Protein AF-A0A2H9T5T3-F1 (afdb_monomer)

Sequence (178 aa):
MFWWVQVHSALKGISQREEMCMEMPRSLMFAGQRMKGFTLIELMIVVAIIGILAAVAIPQYQNYTREAQANAAISEVKNYQTAIAICAQTNPISACNPGGTGGVPALASGGKVANGTFDANQAQLIVTPGGPFGLTQTLTFTSDSMGGNWRFICSGQPGANNLCDVQAVKNNPLYDGA

Foldseek 3Di:
DVVVVVVVVVPPPDPDDDDDDDDDDDDDDPPDDPPPDDDPVNVVVVVVVVVVCCVPVVLVVQLVQLLVLLVQQVVVVVLQLVLLLVLLVPDFSQQSAAVGPSPRHHDDDVGQFPGWGTDNFKIKTWGQSDDPQVDRKIKIWIDGRSSHQIAIEIDFDDDDRTSCPRPNQVVDPRYPSD

pLDDT: mean 83.02, std 13.7, range [39.0, 96.75]

Secondary structure (DSSP, 8-state):
-THHHHHHHTTTTSS-------PPP-----------PPPHHHHHHHHHHHHHHHHHHHHHHHHHHHHHHHHHHHHHHHHHHHHHHHHTTTS-GGG--TTSTTSPPPPPTT-SEEEEEE-SS-EEEEE---SS-SS--EEEEEE-TTS--EEEEEE--SSTT-GGGSHHHHT-TTB---

Radius of gyration: 28.97 Å; Cα contacts (8 Å, |Δi|>4): 239; chains: 1; bounding box: 54×59×78 Å

Mean predicted aligned error: 12.52 Å

InterPro domains:
  IPR012902 Prokaryotic N-terminal methylation site [PF07963] (34-57)
  IPR012902 Prokaryotic N-terminal methylation site [PS00409] (36-56)
  IPR012902 Prokaryotic N-terminal methylation site [TIGR02532] (36-58)
  IPR045584 Pilin-like [SSF54523] (38-163)

Nearest PDB structures (foldseek):
  1oqw-assembly2_B  TM=7.142E-01  e=2.045E-05  Pseudomonas aeruginosa
  2py0-assembly1_A  TM=6.716E-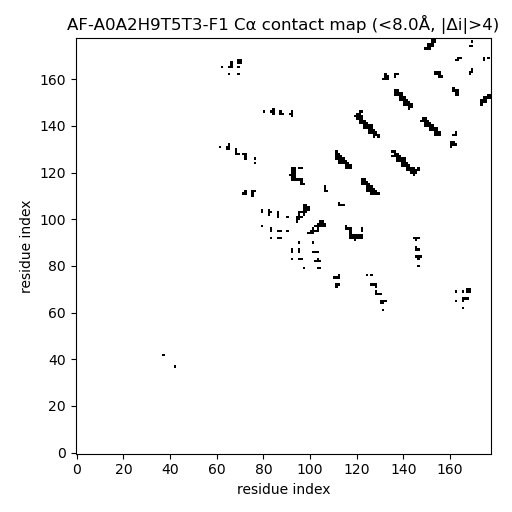01  e=3.636E-02  Pseudomonas aeruginosa
  1x6p-assembly1_A  TM=6.766E-01  e=1.107E-01  Pseudomonas aeruginosa
  3v2u-assembly1_B  TM=4.672E-01  e=3.998E+00  Saccharomyces cerevisiae S288C

Solvent-accessible surface area (backbone atoms only — not comparable to full-atom values): 10389 Å² total; per-residue (Å²): 123,74,76,63,61,62,61,59,64,72,66,76,78,73,88,82,78,81,88,77,90,73,90,74,86,92,82,76,89,74,79,77,71,82,77,84,66,83,51,73,66,59,53,52,54,52,53,54,54,50,53,58,51,47,69,58,48,52,64,52,50,53,50,53,51,46,42,51,25,47,47,52,29,53,54,54,47,51,58,49,47,54,38,30,31,59,23,28,76,81,42,64,30,42,45,29,34,61,57,45,88,36,75,17,68,53,72,54,90,91,44,30,57,72,48,69,52,46,38,79,58,27,38,33,41,37,26,42,44,66,70,89,42,88,56,97,44,40,39,41,38,36,30,37,45,59,37,71,59,62,38,30,40,49,57,50,67,94,57,102,49,28,61,59,73,34,64,66,49,64,73,34,91,43,48,68,83,104

Structure (mmCIF, N/CA/C/O backbone):
data_AF-A0A2H9T5T3-F1
#
_entry.id   AF-A0A2H9T5T3-F1
#
loop_
_atom_site.group_PDB
_atom_site.id
_atom_site.type_symbol
_atom_site.label_atom_id
_atom_site.label_alt_id
_atom_site.label_comp_id
_atom_site.label_asym_id
_atom_site.label_entity_id
_atom_site.label_seq_id
_atom_site.pdbx_PDB_ins_code
_atom_site.Cartn_x
_atom_site.Cartn_y
_atom_site.Cartn_z
_atom_site.occupancy
_atom_site.B_iso_or_equiv
_atom_site.auth_seq_id
_atom_site.auth_comp_id
_atom_site.auth_asym_id
_atom_site.auth_atom_id
_atom_site.pdbx_PDB_model_num
ATOM 1 N N . MET A 1 1 ? -36.740 -9.105 7.564 1.00 54.09 1 MET A N 1
ATOM 2 C CA . MET A 1 1 ? -37.584 -10.301 7.804 1.00 54.09 1 MET A CA 1
ATOM 3 C C . MET A 1 1 ? -36.887 -11.630 7.462 1.00 54.09 1 MET A C 1
ATOM 5 O O . MET A 1 1 ? -37.236 -12.635 8.058 1.00 54.09 1 MET A O 1
ATOM 9 N N . PHE A 1 2 ? -35.851 -11.646 6.607 1.00 51.28 2 PHE A N 1
ATOM 10 C CA . PHE A 1 2 ? -35.052 -12.851 6.293 1.00 51.28 2 PHE A CA 1
ATOM 11 C C . PHE A 1 2 ? -34.061 -13.298 7.390 1.00 51.28 2 PHE A C 1
ATOM 13 O O . PHE A 1 2 ? -33.734 -14.474 7.482 1.00 51.28 2 PHE A O 1
ATOM 20 N N . TRP A 1 3 ? -33.627 -12.392 8.273 1.00 39.00 3 TRP A N 1
ATOM 21 C CA . TRP A 1 3 ? -32.693 -12.704 9.370 1.00 39.00 3 TRP A CA 1
ATOM 22 C C . TRP A 1 3 ? -33.309 -13.511 10.529 1.00 39.00 3 TRP A C 1
ATOM 24 O O . TRP A 1 3 ? -32.587 -14.107 11.320 1.00 39.00 3 TRP A O 1
ATOM 34 N N . TRP A 1 4 ? -34.641 -13.557 10.631 1.00 47.22 4 TRP A N 1
ATOM 35 C CA . TRP A 1 4 ? -35.339 -14.269 11.710 1.00 47.22 4 TRP A CA 1
ATOM 36 C C . TRP A 1 4 ? -35.568 -15.757 11.383 1.00 47.22 4 TRP A C 1
ATOM 38 O O . TRP A 1 4 ? -35.637 -16.592 12.281 1.00 47.22 4 TRP A O 1
ATOM 48 N N . VAL A 1 5 ? -35.611 -16.112 10.092 1.00 63.97 5 VAL A N 1
ATOM 49 C CA . VAL A 1 5 ? -35.821 -17.495 9.625 1.00 63.97 5 VAL A CA 1
ATOM 50 C C . VAL A 1 5 ? -34.554 -18.349 9.798 1.00 63.97 5 VAL A C 1
ATOM 52 O O . VAL A 1 5 ? -34.656 -19.525 10.142 1.00 63.97 5 VAL A O 1
ATOM 55 N N . GLN A 1 6 ? -33.358 -17.759 9.667 1.00 56.72 6 GLN A N 1
ATOM 56 C CA . GLN A 1 6 ? -32.089 -18.487 9.814 1.00 56.72 6 GLN A CA 1
ATOM 57 C C . GLN A 1 6 ? -31.823 -18.912 11.275 1.00 56.72 6 GLN A C 1
ATOM 59 O O . GLN A 1 6 ? -31.390 -2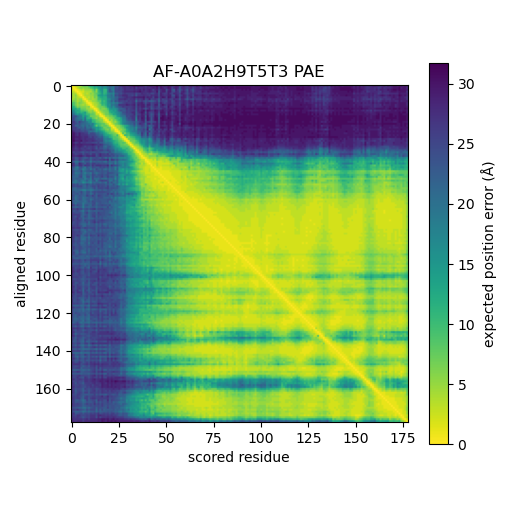0.037 11.520 1.00 56.72 6 GLN A O 1
ATOM 64 N N . VAL A 1 7 ? -32.153 -18.057 12.253 1.00 58.97 7 VAL A N 1
ATOM 65 C CA . VAL A 1 7 ? -31.946 -18.324 13.695 1.00 58.97 7 VAL A CA 1
ATOM 66 C C . VAL A 1 7 ? -32.875 -19.427 14.216 1.00 58.97 7 VAL A C 1
ATOM 68 O O . VAL A 1 7 ? -32.489 -20.213 15.077 1.00 58.97 7 VAL A O 1
ATOM 71 N N . HIS A 1 8 ? -34.076 -19.556 13.650 1.00 60.28 8 HIS A N 1
ATOM 72 C CA . HIS A 1 8 ? -35.049 -20.560 14.088 1.00 60.28 8 HIS A CA 1
ATOM 73 C C . HIS A 1 8 ? -34.662 -21.999 13.698 1.00 60.28 8 HIS A C 1
ATOM 75 O O . HIS A 1 8 ? -35.083 -22.956 14.349 1.00 60.28 8 HIS A O 1
ATOM 81 N N . SER A 1 9 ? -33.851 -22.171 12.648 1.00 58.38 9 SER A N 1
ATOM 82 C CA . SER A 1 9 ? -33.424 -23.495 12.173 1.00 58.38 9 SER A CA 1
ATOM 83 C C . SER A 1 9 ? -32.366 -24.157 13.069 1.00 58.38 9 SER A C 1
ATOM 85 O O . SER A 1 9 ? -32.321 -25.382 13.151 1.00 58.38 9 SER A O 1
ATOM 87 N N . ALA A 1 10 ? -31.579 -23.366 13.809 1.00 54.81 10 ALA A N 1
ATOM 88 C CA . ALA A 1 10 ? -30.493 -23.861 14.658 1.00 54.81 10 ALA A CA 1
ATOM 89 C C . ALA A 1 10 ? -30.965 -24.443 16.007 1.00 54.81 10 ALA A C 1
ATOM 91 O O . ALA A 1 10 ? -30.223 -25.174 16.656 1.00 54.81 10 ALA A O 1
ATOM 92 N N . LEU A 1 11 ? -32.201 -24.157 16.431 1.00 55.34 11 LEU A N 1
ATOM 93 C CA . LEU A 1 11 ? -32.725 -24.575 17.740 1.00 55.34 11 LEU A CA 1
ATOM 94 C C . LEU A 1 11 ? -33.541 -25.877 17.704 1.00 55.34 11 LEU A C 1
ATOM 96 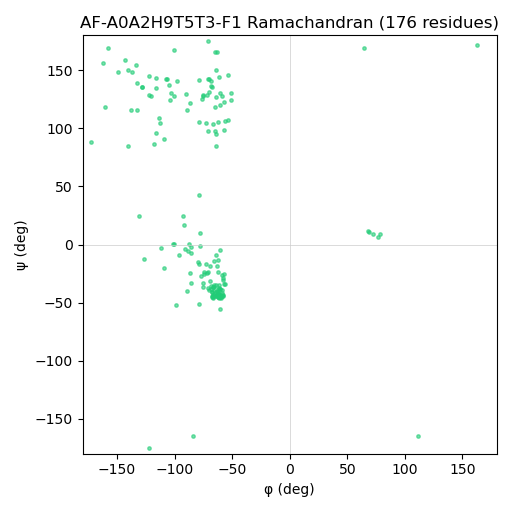O O . LEU A 1 11 ? -33.850 -26.433 18.755 1.00 55.34 11 LEU A O 1
ATOM 100 N N . LYS A 1 12 ? -33.857 -26.417 16.519 1.00 59.66 12 LYS A N 1
ATOM 101 C CA . LYS A 1 12 ? -34.664 -27.647 16.385 1.00 59.66 12 LYS A CA 1
ATOM 102 C C . LYS A 1 12 ? -33.896 -28.954 16.651 1.00 59.66 12 LYS A C 1
ATOM 104 O O . LYS A 1 12 ? -34.500 -30.017 16.591 1.00 59.66 12 LYS A O 1
ATOM 109 N N . GLY A 1 13 ? -32.596 -28.894 16.947 1.00 52.94 13 GLY A N 1
ATOM 110 C CA . GLY A 1 13 ? -31.729 -30.078 17.039 1.00 52.94 13 GLY A CA 1
ATOM 111 C C . GLY A 1 13 ? -31.396 -30.605 18.441 1.00 52.94 13 GLY A C 1
ATOM 112 O O . GLY A 1 13 ? -30.645 -31.567 18.527 1.00 52.94 13 GLY A O 1
ATOM 113 N N . ILE A 1 14 ? -31.883 -30.002 19.535 1.00 61.03 14 ILE A N 1
ATOM 114 C CA . ILE A 1 14 ? -31.361 -30.301 20.893 1.00 61.03 14 ILE A CA 1
ATOM 115 C C . ILE A 1 14 ? -32.379 -31.034 21.797 1.00 61.03 14 ILE A C 1
ATOM 117 O O . ILE A 1 14 ? -32.042 -31.441 22.903 1.00 61.03 14 ILE A O 1
ATOM 121 N N . SER A 1 15 ? -33.618 -31.282 21.359 1.00 60.12 15 SER A N 1
ATOM 122 C CA . SER A 1 15 ? -34.681 -31.721 22.284 1.00 60.12 15 SER A CA 1
ATOM 123 C C . SER A 1 15 ? -34.879 -33.236 22.463 1.00 60.12 15 SER A C 1
ATOM 125 O O . SER A 1 15 ? -35.936 -33.617 22.957 1.00 60.12 15 SER A O 1
ATOM 127 N N . GLN A 1 16 ? -33.939 -34.113 22.088 1.00 59.25 16 GLN A N 1
ATOM 128 C CA . GLN A 1 16 ? -34.071 -35.556 22.369 1.00 59.25 16 GLN A CA 1
ATOM 129 C C . GLN A 1 16 ? -32.750 -36.218 22.785 1.00 59.25 16 GLN A C 1
ATOM 131 O O . GLN A 1 16 ? -32.062 -36.853 21.988 1.00 59.25 16 GLN A O 1
ATOM 136 N N . ARG A 1 17 ? -32.430 -36.134 24.079 1.00 61.69 17 ARG A N 1
ATOM 137 C CA . ARG A 1 17 ? -31.825 -37.265 24.785 1.00 61.69 17 ARG A CA 1
ATOM 138 C C . ARG A 1 17 ? -32.472 -37.383 26.155 1.00 61.69 17 ARG A C 1
ATOM 140 O O . ARG A 1 17 ? -32.417 -36.467 26.966 1.00 61.69 17 ARG A O 1
ATOM 147 N N . GLU A 1 18 ? -33.139 -38.510 26.303 1.00 58.47 18 GLU A N 1
ATOM 148 C CA . GLU A 1 18 ? -33.898 -38.951 27.454 1.00 58.47 18 GLU A CA 1
ATOM 149 C C . GLU A 1 18 ? -33.013 -39.189 28.680 1.00 58.47 18 GLU A C 1
ATOM 151 O O . GLU A 1 18 ? -31.783 -39.270 28.621 1.00 58.47 18 GLU A O 1
ATOM 156 N N . GLU A 1 19 ? -33.714 -39.287 29.795 1.00 60.22 19 GLU A N 1
ATOM 157 C CA . GLU A 1 19 ? -33.246 -39.405 31.158 1.00 60.22 19 GLU A CA 1
ATOM 158 C C . GLU A 1 19 ? -32.465 -40.704 31.392 1.00 60.22 19 GLU A C 1
ATOM 160 O O . GLU A 1 19 ? -32.960 -41.806 31.165 1.00 60.22 19 GLU A O 1
ATOM 165 N N . MET A 1 20 ? -31.250 -40.578 31.925 1.00 51.19 20 MET A N 1
ATOM 166 C CA . MET A 1 20 ? -30.583 -41.667 32.630 1.00 51.19 20 MET A CA 1
ATOM 167 C C . MET A 1 20 ? -30.367 -41.214 34.071 1.00 51.19 20 MET A C 1
ATOM 169 O O . MET A 1 20 ? -29.333 -40.648 34.422 1.00 51.19 20 MET A O 1
ATOM 173 N N . CYS A 1 21 ? -31.385 -41.432 34.905 1.00 57.91 21 CYS A N 1
ATOM 174 C CA . CYS A 1 21 ? -31.229 -41.393 36.352 1.00 57.91 21 CYS A CA 1
ATOM 175 C C . CYS A 1 21 ? -30.330 -42.562 36.768 1.00 57.91 21 CYS A C 1
ATOM 177 O O . CYS A 1 21 ? -30.766 -43.709 36.816 1.00 57.91 21 CYS A O 1
ATOM 179 N N . MET A 1 22 ? -29.072 -42.261 37.080 1.00 59.12 22 MET A N 1
ATOM 180 C CA . MET A 1 22 ? -28.249 -43.097 37.945 1.00 59.12 22 MET A CA 1
ATOM 181 C C . MET A 1 22 ? -27.983 -42.300 39.222 1.00 59.12 22 MET A C 1
ATOM 183 O O . MET A 1 22 ? -27.270 -41.296 39.208 1.00 59.12 22 MET A O 1
ATOM 187 N N . GLU A 1 23 ? -28.609 -42.722 40.319 1.00 68.00 23 GLU A N 1
ATOM 188 C CA . GLU A 1 23 ? -28.345 -42.196 41.655 1.00 68.00 23 GLU A CA 1
ATOM 189 C C . GLU A 1 23 ? -26.905 -42.539 42.064 1.00 68.00 23 GLU A C 1
ATOM 191 O O . GLU A 1 23 ? -26.545 -43.708 42.192 1.00 68.00 23 GLU A O 1
ATOM 196 N N . MET A 1 24 ? -26.076 -41.518 42.294 1.00 63.69 24 MET A N 1
ATOM 197 C CA . MET A 1 24 ? -24.800 -41.675 42.996 1.00 63.69 24 MET A CA 1
ATOM 198 C C . MET A 1 24 ? -24.959 -41.214 44.453 1.00 63.69 24 MET A C 1
ATOM 200 O O . MET A 1 24 ? -25.422 -40.092 44.685 1.00 63.69 24 MET A O 1
ATOM 204 N N . PRO A 1 25 ? -24.576 -42.038 45.450 1.00 64.56 25 PRO A N 1
ATOM 205 C CA . PRO A 1 25 ? -24.709 -41.691 46.854 1.00 64.56 25 PRO A CA 1
ATOM 206 C C . PRO A 1 25 ? -23.757 -40.561 47.256 1.00 64.56 25 PRO A C 1
ATOM 208 O O . PRO A 1 25 ? -22.574 -40.506 46.919 1.00 64.56 25 PRO A O 1
ATOM 211 N N . ARG A 1 26 ? -24.340 -39.647 48.025 1.00 72.62 26 ARG A N 1
ATOM 212 C CA . ARG A 1 26 ? -23.785 -38.413 48.573 1.00 72.62 26 ARG A CA 1
ATOM 213 C C . ARG A 1 26 ? -22.759 -38.709 49.672 1.00 72.62 26 ARG A C 1
ATOM 215 O O . ARG A 1 26 ? -23.167 -38.892 50.810 1.00 72.62 26 ARG A O 1
ATOM 222 N N . SER A 1 27 ? -21.455 -38.709 49.377 1.00 70.12 27 SER A N 1
ATOM 223 C CA . SER A 1 27 ? -20.412 -38.558 50.413 1.00 70.12 27 SER A CA 1
ATOM 224 C C . SER A 1 27 ? -18.999 -38.402 49.833 1.00 70.12 27 SER A C 1
ATOM 226 O O . SER A 1 27 ? -18.263 -39.373 49.703 1.00 70.12 27 SER A O 1
ATOM 228 N N . LEU A 1 28 ? -18.591 -37.167 49.538 1.00 60.75 28 LEU A N 1
ATOM 229 C CA . LEU A 1 28 ? -17.270 -36.677 49.943 1.00 60.75 28 LEU A CA 1
ATOM 230 C C . LEU A 1 28 ? -17.301 -35.147 49.911 1.00 60.75 28 LEU A C 1
ATOM 232 O O . LEU A 1 28 ? -17.595 -34.530 48.890 1.00 60.75 28 LEU A O 1
ATOM 236 N N . MET A 1 29 ? -17.076 -34.541 51.073 1.00 61.50 29 MET A N 1
ATOM 237 C CA . MET A 1 29 ? -17.031 -33.097 51.266 1.00 61.50 29 MET A CA 1
ATOM 238 C C . MET A 1 29 ? -15.982 -32.466 50.340 1.00 61.50 29 MET A C 1
ATOM 240 O O . MET A 1 29 ? -14.787 -32.540 50.616 1.00 61.50 29 MET A O 1
ATOM 244 N N . PHE A 1 30 ? -16.419 -31.777 49.284 1.00 64.31 30 PHE A N 1
ATOM 245 C CA . PHE A 1 30 ? -15.629 -30.682 48.730 1.00 64.31 30 PHE A CA 1
ATOM 246 C C . PHE A 1 30 ? -15.740 -29.524 49.717 1.00 64.31 30 PHE A C 1
ATOM 248 O O . PHE A 1 30 ? -16.786 -28.884 49.833 1.00 64.31 30 PHE A O 1
ATOM 255 N N . ALA A 1 31 ? -14.671 -29.301 50.481 1.00 66.06 31 ALA A N 1
ATOM 256 C CA . ALA A 1 31 ? -14.517 -28.118 51.307 1.00 66.06 31 ALA A CA 1
ATOM 257 C C . ALA A 1 31 ? -14.721 -26.882 50.418 1.00 66.06 31 ALA A C 1
ATOM 259 O O . ALA A 1 31 ? -13.896 -26.577 49.556 1.00 66.06 31 ALA A O 1
ATOM 260 N N . GLY A 1 32 ? -15.866 -26.217 50.590 1.00 61.72 32 GLY A N 1
ATOM 261 C CA . GLY A 1 32 ? -16.260 -25.053 49.813 1.00 61.72 32 GLY A CA 1
ATOM 262 C C . GLY A 1 32 ? -15.297 -23.903 50.061 1.00 61.72 32 GLY A C 1
ATOM 263 O O . GLY A 1 32 ? -15.457 -23.135 51.011 1.00 61.72 32 GLY A O 1
ATOM 264 N N . GLN A 1 33 ? -14.297 -23.765 49.193 1.00 68.00 33 GLN A N 1
ATOM 265 C CA . GLN A 1 33 ? -13.583 -22.509 49.050 1.00 68.00 33 GLN A CA 1
ATOM 266 C C . GLN A 1 33 ? -14.634 -21.454 48.705 1.00 68.00 33 GLN A C 1
ATOM 268 O O . GLN A 1 33 ? -15.388 -21.617 47.747 1.00 68.00 33 GLN A O 1
ATOM 273 N N . ARG A 1 34 ? -14.734 -20.399 49.522 1.00 63.78 34 ARG A N 1
ATOM 274 C CA . ARG A 1 34 ? -15.617 -19.261 49.250 1.00 63.78 34 ARG A CA 1
ATOM 275 C C . ARG A 1 34 ? -15.234 -18.696 47.886 1.00 63.78 34 ARG A C 1
ATOM 277 O O . ARG A 1 34 ? -14.263 -17.950 47.779 1.00 63.78 34 ARG A O 1
ATOM 284 N N . MET A 1 35 ? -15.981 -19.070 46.854 1.00 63.53 35 MET A N 1
ATOM 285 C CA . MET A 1 35 ? -15.866 -18.471 45.538 1.00 63.53 35 MET A CA 1
ATOM 286 C C . MET A 1 35 ? -16.302 -17.015 45.691 1.00 63.53 35 MET A C 1
ATOM 288 O O . MET A 1 35 ? -17.491 -16.713 45.751 1.00 63.53 35 MET A O 1
ATOM 292 N N . LYS A 1 36 ? -15.329 -16.107 45.832 1.00 70.06 36 LYS A N 1
ATOM 293 C CA . LYS A 1 36 ? -15.525 -14.676 45.589 1.00 70.06 36 LYS A CA 1
ATOM 294 C C . LYS A 1 36 ? -15.849 -14.538 44.102 1.00 70.06 36 LYS A C 1
ATOM 296 O O . LYS A 1 36 ? -14.953 -14.405 43.278 1.00 70.06 36 LYS A O 1
ATOM 301 N N . GLY A 1 37 ? -17.123 -14.706 43.764 1.00 75.25 37 GLY A N 1
ATOM 302 C CA . GLY A 1 37 ? -17.623 -14.499 42.414 1.00 75.25 37 GLY A CA 1
ATOM 303 C C . GLY A 1 37 ? -17.604 -13.015 42.067 1.00 75.25 37 GLY A C 1
ATOM 304 O O . GLY A 1 37 ? -17.891 -12.177 42.923 1.00 75.25 37 GLY A O 1
ATOM 305 N N . PHE A 1 38 ? -17.275 -12.715 40.810 1.00 78.31 38 PHE A N 1
ATOM 306 C CA . PHE A 1 38 ? -17.510 -11.411 40.195 1.00 78.31 38 PHE A CA 1
ATOM 307 C C . PHE A 1 38 ? -18.970 -11.020 40.419 1.00 78.31 38 PHE A C 1
ATOM 309 O O . PHE A 1 38 ? -19.880 -11.823 40.186 1.00 78.31 38 PHE A O 1
ATOM 316 N N . THR A 1 39 ? -19.208 -9.810 40.903 1.00 88.38 39 THR A N 1
ATOM 317 C CA . THR A 1 39 ? -20.578 -9.362 41.130 1.00 88.38 39 THR A CA 1
ATOM 318 C C . THR A 1 39 ? -21.270 -9.127 39.781 1.00 88.38 39 THR A C 1
ATOM 320 O O . THR A 1 39 ? -20.660 -8.638 38.830 1.00 88.38 39 THR A O 1
ATOM 323 N N .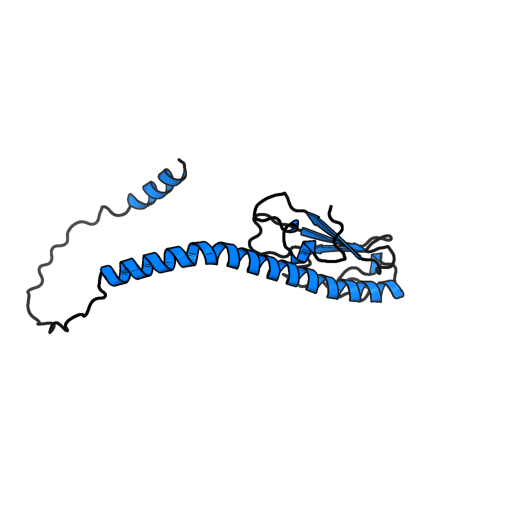 LEU A 1 40 ? -22.564 -9.452 39.664 1.00 85.75 40 LEU A N 1
ATOM 324 C CA . LEU A 1 40 ? -23.334 -9.147 38.443 1.00 85.75 40 LEU A CA 1
ATOM 325 C C . LEU A 1 40 ? -23.326 -7.641 38.128 1.00 85.75 40 LEU A C 1
ATOM 327 O O . LEU A 1 40 ? -23.367 -7.254 36.962 1.00 85.75 40 LEU A O 1
ATOM 331 N N . ILE A 1 41 ? -23.214 -6.801 39.162 1.00 90.31 41 ILE A N 1
ATOM 332 C CA . ILE A 1 41 ? -23.114 -5.349 39.014 1.00 90.31 41 ILE A CA 1
ATOM 333 C C . ILE A 1 41 ? -21.766 -4.903 38.426 1.00 90.31 41 ILE A C 1
ATOM 335 O O . ILE A 1 41 ? -21.759 -4.010 37.582 1.00 90.31 41 IL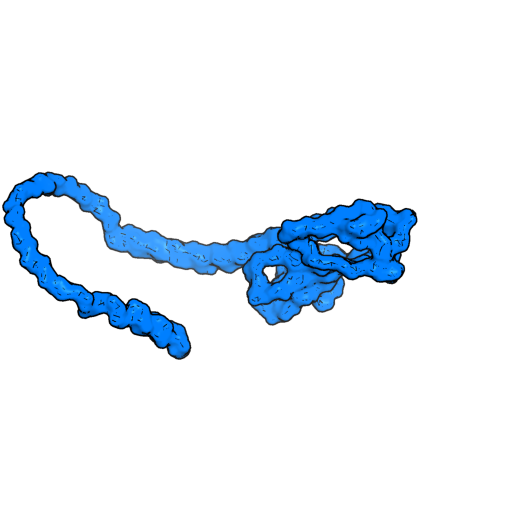E A O 1
ATOM 339 N N . GLU A 1 42 ? -20.645 -5.551 38.772 1.00 90.69 42 GLU A N 1
ATOM 340 C CA . GLU A 1 42 ? -19.355 -5.304 38.105 1.00 90.69 42 GLU A CA 1
ATOM 341 C C . GLU A 1 42 ? -19.450 -5.598 36.613 1.00 90.69 42 GLU A C 1
ATOM 343 O O . GLU A 1 42 ? -19.022 -4.794 35.787 1.00 90.69 42 GLU A O 1
ATOM 348 N N . LEU A 1 43 ? -20.048 -6.735 36.258 1.00 86.81 43 LEU A N 1
ATOM 349 C CA . LEU A 1 43 ? -20.114 -7.161 34.865 1.00 86.81 43 LEU A CA 1
ATOM 350 C C . LEU A 1 43 ? -21.034 -6.241 34.041 1.00 86.81 43 LEU A C 1
ATOM 352 O O . LEU A 1 43 ? -20.713 -5.906 32.902 1.00 86.81 43 LEU A O 1
ATOM 356 N N . MET A 1 44 ? -22.126 -5.740 34.624 1.00 91.00 44 MET A N 1
ATOM 357 C CA . MET A 1 44 ? -23.000 -4.771 33.953 1.00 91.00 44 MET A CA 1
ATOM 358 C C . MET A 1 44 ? -22.310 -3.434 33.660 1.00 91.00 44 MET A C 1
ATOM 360 O O . MET A 1 44 ? -22.477 -2.896 32.564 1.00 91.00 44 MET A O 1
ATOM 364 N N . ILE A 1 45 ? -21.509 -2.912 34.595 1.00 94.19 45 ILE A N 1
ATOM 365 C CA . ILE A 1 45 ? -20.774 -1.655 34.381 1.00 94.19 45 ILE A CA 1
ATOM 366 C C . ILE A 1 45 ? -19.700 -1.842 33.304 1.00 94.19 45 ILE A C 1
ATOM 368 O O . ILE A 1 45 ? -19.540 -0.987 32.434 1.00 94.19 45 ILE A O 1
ATOM 372 N N . VAL A 1 46 ? -19.002 -2.979 33.309 1.00 95.06 46 VAL A N 1
ATOM 373 C CA . VAL A 1 46 ? -17.971 -3.280 32.307 1.00 95.06 46 VAL A CA 1
ATOM 374 C C . VAL A 1 46 ? -18.568 -3.329 30.901 1.00 95.06 46 VAL A C 1
ATOM 376 O O . VAL A 1 46 ? -18.039 -2.693 29.990 1.00 95.06 46 VAL A O 1
ATOM 379 N N . VAL A 1 47 ? -19.699 -4.014 30.716 1.00 94.25 47 VAL A N 1
ATOM 380 C CA . VAL A 1 47 ? -20.359 -4.092 29.403 1.00 94.25 47 VAL A CA 1
ATOM 381 C C . VAL A 1 47 ? -20.874 -2.722 28.955 1.00 94.25 47 VAL A C 1
ATOM 383 O O . VAL A 1 47 ? -20.753 -2.388 27.776 1.00 94.25 47 VAL A O 1
ATOM 386 N N . ALA A 1 48 ? -21.376 -1.894 29.878 1.00 94.56 48 ALA A N 1
ATOM 387 C CA . ALA A 1 48 ? -21.799 -0.530 29.567 1.00 94.56 48 ALA A CA 1
ATOM 388 C C . ALA A 1 48 ? -20.633 0.340 29.059 1.00 94.56 48 ALA A C 1
ATOM 390 O O . ALA A 1 48 ? -20.770 1.025 28.045 1.00 94.56 48 ALA A O 1
ATOM 391 N N . ILE A 1 49 ? -19.467 0.275 29.712 1.00 96.38 49 ILE A N 1
ATOM 392 C CA . ILE A 1 49 ? -18.274 1.029 29.296 1.00 96.38 49 ILE A CA 1
ATOM 393 C C . ILE A 1 49 ? -17.739 0.510 27.954 1.00 96.38 49 ILE A C 1
ATOM 395 O O . ILE A 1 49 ? -17.452 1.309 27.061 1.00 96.38 49 ILE A O 1
ATOM 399 N N . ILE A 1 50 ? -17.653 -0.814 27.770 1.00 95.94 50 ILE A N 1
ATOM 400 C CA . ILE A 1 50 ? -17.213 -1.415 26.500 1.00 95.94 50 ILE A CA 1
ATOM 401 C C . ILE A 1 50 ? -18.150 -1.009 25.354 1.00 95.94 50 ILE A C 1
ATOM 403 O O . ILE A 1 50 ? -17.669 -0.714 24.261 1.00 95.94 50 ILE A O 1
ATOM 407 N N . GLY A 1 51 ? -19.463 -0.925 25.597 1.00 95.75 51 GLY A N 1
ATOM 408 C CA . GLY A 1 51 ? -20.437 -0.472 24.601 1.00 95.75 51 GLY A CA 1
ATOM 409 C C . GLY A 1 51 ? -20.164 0.948 24.090 1.00 95.75 51 GLY A C 1
ATOM 410 O O . GLY A 1 51 ? -20.184 1.177 22.880 1.00 95.75 51 GLY A O 1
ATOM 411 N N . ILE A 1 52 ? -19.841 1.885 24.988 1.00 95.56 52 ILE A N 1
ATOM 412 C CA . ILE A 1 52 ? -19.504 3.273 24.623 1.00 95.56 52 ILE A CA 1
ATOM 413 C C . ILE A 1 52 ? -18.190 3.320 23.835 1.00 95.56 52 ILE A C 1
ATOM 415 O O . ILE A 1 52 ? -18.118 3.964 22.787 1.00 95.56 52 ILE A O 1
ATOM 419 N N . LEU A 1 53 ? -17.160 2.612 24.310 1.00 96.75 53 LEU A N 1
ATOM 420 C CA . LEU A 1 53 ? -15.858 2.569 23.639 1.00 96.75 53 LEU A CA 1
ATOM 421 C C . LEU A 1 53 ? -15.966 1.967 22.233 1.00 96.75 53 LEU A C 1
ATOM 423 O O . LEU A 1 53 ? -15.393 2.511 21.291 1.00 96.75 53 LEU A O 1
ATOM 427 N N . ALA A 1 54 ? -16.733 0.886 22.067 1.00 94.12 54 ALA A N 1
ATOM 428 C CA . ALA A 1 54 ? -16.919 0.226 20.778 1.00 94.12 54 ALA A CA 1
ATOM 429 C C . ALA A 1 54 ? -17.590 1.139 19.738 1.00 94.12 54 ALA A C 1
ATOM 431 O O . ALA A 1 54 ? -17.185 1.130 18.574 1.00 94.12 54 ALA A O 1
ATOM 432 N N . ALA A 1 55 ? -18.563 1.961 20.146 1.00 94.56 55 ALA A N 1
ATOM 433 C CA . ALA A 1 55 ? -19.276 2.859 19.238 1.00 94.56 55 ALA A CA 1
ATOM 434 C C . ALA A 1 55 ? -18.351 3.893 18.565 1.00 94.56 55 ALA A C 1
ATOM 436 O O . ALA A 1 55 ? -18.547 4.220 17.396 1.00 94.56 55 ALA A O 1
ATOM 437 N N . VAL A 1 56 ? -17.324 4.376 19.276 1.00 93.81 56 VAL A N 1
ATOM 438 C CA . VAL A 1 56 ? -16.335 5.332 18.741 1.00 93.81 56 VAL A CA 1
ATOM 439 C C . VAL A 1 56 ? -15.151 4.615 18.087 1.00 93.81 56 VAL A C 1
ATOM 441 O O . VAL A 1 56 ? -14.680 5.027 17.026 1.00 93.81 56 VAL A O 1
ATOM 444 N N . ALA A 1 57 ? -14.677 3.518 18.683 1.00 92.31 57 ALA A N 1
ATOM 445 C CA . ALA A 1 57 ? -13.472 2.829 18.229 1.00 92.31 57 ALA A CA 1
ATOM 446 C C . ALA A 1 57 ? -13.645 2.143 16.866 1.00 92.31 57 ALA A C 1
ATOM 448 O O . ALA A 1 57 ? -12.726 2.172 16.048 1.00 92.31 57 ALA A O 1
ATOM 449 N N . ILE A 1 58 ? -14.809 1.541 16.594 1.00 89.62 58 ILE A N 1
ATOM 450 C CA . ILE A 1 58 ? -15.055 0.801 15.346 1.00 89.62 58 ILE A CA 1
ATOM 451 C C . ILE A 1 58 ? -14.910 1.687 14.094 1.00 89.62 58 ILE A C 1
ATOM 453 O O . ILE A 1 58 ? -14.100 1.333 13.230 1.00 89.62 58 ILE A O 1
ATOM 457 N N . PRO A 1 59 ? -15.620 2.827 13.955 1.00 88.44 59 PRO A N 1
ATOM 458 C CA . PRO A 1 59 ? -15.493 3.658 12.755 1.00 88.44 59 PRO A CA 1
ATOM 459 C C . PRO A 1 59 ? -14.082 4.244 12.605 1.00 88.44 59 PRO A C 1
ATOM 461 O O . PRO A 1 59 ? -13.558 4.333 11.493 1.00 88.44 59 PRO A O 1
ATOM 464 N N . GLN A 1 60 ? -13.423 4.587 13.716 1.00 91.19 60 GLN A N 1
ATOM 465 C CA . GLN A 1 60 ? -12.056 5.105 13.685 1.00 91.19 60 GLN A CA 1
ATOM 466 C C . GLN A 1 60 ? -11.050 4.047 13.207 1.00 91.19 60 GLN A C 1
ATOM 468 O O . GLN A 1 60 ? -10.212 4.334 12.351 1.00 91.19 60 GLN A O 1
ATOM 473 N N . TYR A 1 61 ? -11.150 2.814 13.707 1.00 91.56 61 TYR A N 1
ATOM 474 C CA . TYR A 1 61 ? -10.278 1.713 13.298 1.00 91.56 61 TYR A CA 1
ATOM 475 C C . TYR A 1 61 ? -10.450 1.357 11.813 1.00 91.56 61 TYR A C 1
ATOM 477 O O . TYR A 1 61 ? -9.472 1.117 11.098 1.00 91.56 61 TYR A O 1
ATOM 485 N N . GLN A 1 62 ? -11.688 1.375 11.315 1.00 89.12 62 GLN A N 1
ATOM 486 C CA . GLN A 1 62 ? -11.974 1.159 9.895 1.00 89.12 62 GLN A CA 1
ATOM 487 C C . GLN A 1 62 ? -11.325 2.234 9.013 1.00 89.12 62 GLN A C 1
ATOM 489 O O . GLN A 1 62 ? -10.711 1.905 8.001 1.00 89.12 62 GLN A O 1
ATOM 494 N N . ASN A 1 63 ? -11.383 3.506 9.408 1.00 89.38 63 ASN A N 1
ATOM 495 C CA . ASN A 1 63 ? -10.723 4.576 8.658 1.00 89.38 63 ASN A CA 1
ATOM 496 C C . ASN A 1 63 ? -9.196 4.438 8.680 1.00 89.38 63 ASN A C 1
ATOM 498 O O . ASN A 1 63 ? -8.566 4.520 7.628 1.00 89.38 63 ASN A O 1
ATOM 502 N N . TYR A 1 64 ? -8.611 4.132 9.840 1.00 92.00 64 TYR A N 1
ATOM 503 C CA . TYR A 1 64 ? -7.165 3.937 9.966 1.00 92.00 64 TYR A CA 1
ATOM 504 C C . TYR A 1 64 ? -6.649 2.793 9.083 1.00 92.00 64 TYR A C 1
ATOM 506 O O . TYR A 1 64 ? -5.655 2.932 8.371 1.00 92.00 64 TYR A O 1
ATOM 514 N N . THR A 1 65 ? -7.350 1.657 9.075 1.00 91.75 65 THR A N 1
ATOM 515 C CA . THR A 1 65 ? -6.973 0.516 8.228 1.00 91.75 65 THR A CA 1
ATOM 516 C C . THR A 1 65 ? -7.131 0.823 6.739 1.00 91.75 65 THR A C 1
ATOM 518 O O . THR A 1 65 ? -6.274 0.423 5.952 1.00 91.75 65 THR A O 1
ATOM 521 N N . ARG A 1 66 ? -8.158 1.580 6.331 1.00 90.81 66 ARG A N 1
ATOM 522 C CA . ARG A 1 66 ? -8.314 2.045 4.939 1.00 90.81 66 ARG A CA 1
ATOM 523 C C . ARG A 1 66 ? -7.175 2.963 4.507 1.00 90.81 66 ARG A C 1
ATOM 525 O O . ARG A 1 66 ? -6.639 2.785 3.415 1.00 90.81 66 ARG A O 1
ATOM 532 N N . GLU A 1 67 ? -6.785 3.908 5.358 1.00 91.69 67 GLU A N 1
ATOM 533 C CA . GLU A 1 67 ? -5.650 4.798 5.100 1.00 91.69 67 GLU A CA 1
ATOM 534 C C . GLU A 1 67 ? -4.339 4.024 4.986 1.00 91.69 67 GLU A C 1
ATOM 536 O O . GLU A 1 67 ? -3.574 4.246 4.048 1.00 91.69 67 GLU A O 1
ATOM 541 N N . ALA A 1 68 ? -4.099 3.069 5.886 1.00 93.12 68 ALA A N 1
ATOM 542 C CA . ALA A 1 68 ? -2.908 2.230 5.849 1.00 93.12 68 ALA A CA 1
ATOM 543 C C . ALA A 1 68 ? -2.810 1.423 4.543 1.00 93.12 68 ALA A C 1
ATOM 545 O O . ALA A 1 68 ? -1.754 1.402 3.913 1.00 93.12 68 ALA A O 1
ATOM 546 N N . GLN A 1 69 ? -3.908 0.799 4.100 1.00 91.94 69 GLN A N 1
ATOM 547 C CA . GLN A 1 69 ? -3.918 0.016 2.859 1.00 91.94 69 GLN A CA 1
ATOM 548 C C . GLN A 1 69 ? -3.746 0.896 1.615 1.00 91.94 69 GLN A C 1
ATOM 550 O O . GLN A 1 69 ? -2.990 0.533 0.716 1.00 91.94 69 GLN A O 1
ATOM 555 N N . ALA A 1 70 ? -4.391 2.067 1.569 1.00 91.56 70 ALA A N 1
ATOM 556 C CA . ALA A 1 70 ? -4.208 3.018 0.474 1.00 91.56 70 ALA A CA 1
ATOM 557 C C . ALA A 1 70 ? -2.757 3.524 0.401 1.00 91.56 70 ALA A C 1
ATOM 559 O O . ALA A 1 70 ? -2.158 3.519 -0.673 1.00 91.56 70 ALA A O 1
ATOM 560 N N . ASN A 1 71 ? -2.159 3.887 1.539 1.00 93.38 71 ASN A N 1
ATOM 561 C CA . ASN A 1 71 ? -0.765 4.326 1.608 1.00 93.38 71 ASN A CA 1
ATOM 562 C C . ASN A 1 71 ? 0.218 3.229 1.195 1.00 93.38 71 ASN A C 1
ATOM 564 O O . ASN A 1 71 ? 1.145 3.501 0.434 1.00 93.38 71 ASN A O 1
ATOM 568 N N . ALA A 1 72 ? 0.008 1.991 1.654 1.00 92.94 72 ALA A N 1
ATOM 569 C CA . ALA A 1 72 ? 0.831 0.853 1.251 1.00 92.94 72 ALA A CA 1
ATOM 570 C C . ALA A 1 72 ? 0.795 0.660 -0.271 1.00 92.94 72 ALA A C 1
ATOM 572 O O . ALA A 1 72 ? 1.832 0.501 -0.909 1.00 92.94 72 ALA A O 1
ATOM 573 N N . ALA A 1 73 ? -0.396 0.762 -0.859 1.00 92.50 73 ALA A N 1
ATOM 574 C CA . ALA A 1 73 ? -0.600 0.602 -2.287 1.00 92.50 73 ALA A CA 1
ATOM 575 C C . ALA A 1 73 ? 0.055 1.724 -3.112 1.00 92.50 73 ALA A C 1
ATOM 577 O O . ALA A 1 73 ? 0.763 1.451 -4.078 1.00 92.50 73 ALA A O 1
ATOM 578 N N . ILE A 1 74 ? -0.105 2.983 -2.693 1.00 92.44 74 ILE A N 1
ATOM 579 C CA . ILE A 1 74 ? 0.564 4.137 -3.316 1.00 92.44 74 ILE A CA 1
ATOM 580 C C . ILE A 1 74 ? 2.091 4.013 -3.193 1.00 92.44 74 ILE A C 1
ATOM 582 O O . ILE A 1 74 ? 2.816 4.327 -4.135 1.00 92.44 74 ILE A O 1
ATOM 586 N N . SER A 1 75 ? 2.598 3.559 -2.044 1.00 93.62 75 SER A N 1
ATOM 587 C CA . SER A 1 75 ? 4.036 3.377 -1.831 1.00 93.62 75 SER A CA 1
ATOM 588 C C . SER A 1 75 ? 4.614 2.284 -2.724 1.00 93.62 75 SER A C 1
ATOM 590 O O . SER A 1 75 ? 5.716 2.445 -3.240 1.00 93.62 75 SER A O 1
ATOM 592 N N . GLU A 1 76 ? 3.889 1.183 -2.915 1.00 94.00 76 GLU A N 1
ATOM 593 C CA . GLU A 1 76 ? 4.324 0.101 -3.796 1.00 94.00 76 GLU A CA 1
ATOM 594 C C . GLU A 1 76 ? 4.427 0.583 -5.245 1.00 94.00 76 GLU A C 1
ATOM 596 O O . GLU A 1 76 ? 5.430 0.335 -5.910 1.00 94.00 76 GLU A O 1
ATOM 601 N N . VAL A 1 77 ? 3.445 1.358 -5.708 1.00 93.69 77 VAL A N 1
ATOM 602 C CA . VAL A 1 77 ? 3.462 1.945 -7.053 1.00 93.69 77 VAL A CA 1
ATOM 603 C C . VAL A 1 77 ? 4.672 2.837 -7.267 1.00 93.69 77 VAL A C 1
ATOM 605 O O . VAL A 1 77 ? 5.295 2.748 -8.320 1.00 93.69 77 VAL A O 1
ATOM 608 N N . LYS A 1 78 ? 5.051 3.659 -6.282 1.00 92.81 78 LYS A N 1
ATOM 609 C CA . LYS A 1 78 ? 6.225 4.540 -6.401 1.00 92.81 78 LYS A CA 1
ATOM 610 C C . LYS A 1 78 ? 7.508 3.770 -6.725 1.00 92.81 78 LYS A C 1
ATOM 612 O O . LYS A 1 78 ? 8.326 4.274 -7.487 1.00 92.81 78 LYS A O 1
ATOM 617 N N . ASN A 1 79 ? 7.661 2.547 -6.213 1.00 93.31 79 ASN A N 1
ATOM 618 C CA . ASN A 1 79 ? 8.815 1.701 -6.530 1.00 93.31 79 ASN A CA 1
ATOM 619 C C . ASN A 1 79 ? 8.823 1.263 -8.001 1.00 93.31 79 ASN A C 1
ATOM 621 O O . ASN A 1 79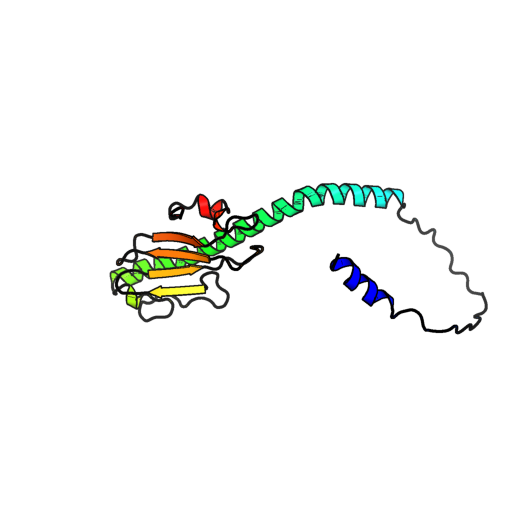 ? 9.881 1.189 -8.620 1.00 93.31 79 ASN A O 1
ATOM 625 N N . TYR A 1 80 ? 7.649 0.997 -8.579 1.00 94.06 80 TYR A N 1
ATOM 626 C CA . TYR A 1 80 ? 7.543 0.690 -10.004 1.00 94.06 80 TYR A CA 1
ATOM 627 C C . TYR A 1 80 ? 7.679 1.941 -10.868 1.00 94.06 80 TYR A C 1
ATOM 629 O O . TYR A 1 80 ? 8.315 1.869 -11.909 1.00 94.06 80 TYR A O 1
ATOM 637 N N . GLN A 1 81 ? 7.152 3.091 -10.443 1.00 93.12 81 GLN A N 1
ATOM 638 C CA . GLN A 1 81 ? 7.279 4.351 -11.183 1.00 93.12 81 GLN A CA 1
ATOM 639 C C . GLN A 1 81 ? 8.742 4.731 -11.403 1.00 93.12 81 GLN A C 1
ATOM 641 O O . GLN A 1 81 ? 9.116 5.095 -12.513 1.00 93.12 81 GLN A O 1
ATOM 646 N N . THR A 1 82 ? 9.586 4.603 -10.376 1.00 93.19 82 THR A N 1
ATOM 647 C CA . THR A 1 82 ? 11.022 4.879 -10.510 1.00 93.19 82 THR A CA 1
ATOM 648 C C . THR A 1 82 ? 11.707 3.872 -11.432 1.00 93.19 82 THR A C 1
ATOM 650 O O . THR A 1 82 ? 12.476 4.277 -12.300 1.00 93.19 82 THR A O 1
ATOM 653 N N . ALA A 1 83 ? 11.398 2.578 -11.308 1.00 93.62 83 ALA A N 1
ATOM 654 C CA . ALA A 1 83 ? 11.949 1.546 -12.187 1.00 93.62 83 ALA A CA 1
ATOM 655 C C . ALA A 1 83 ? 11.534 1.745 -13.657 1.00 93.62 83 ALA A C 1
ATOM 657 O O . ALA A 1 83 ? 12.366 1.646 -14.558 1.00 93.62 83 ALA A O 1
ATOM 658 N N . ILE A 1 84 ? 10.264 2.078 -13.900 1.00 94.81 84 ILE A N 1
ATOM 659 C CA . ILE A 1 84 ? 9.722 2.368 -15.231 1.00 94.81 84 ILE A CA 1
ATOM 660 C C . ILE A 1 84 ? 10.373 3.630 -15.804 1.00 94.81 84 ILE A C 1
ATOM 662 O O . ILE A 1 84 ? 10.795 3.613 -16.957 1.00 94.81 84 ILE A O 1
ATOM 666 N N . ALA A 1 85 ? 10.526 4.691 -15.005 1.00 92.69 85 ALA A N 1
ATOM 667 C CA . ALA A 1 85 ? 11.186 5.922 -15.436 1.00 92.69 85 ALA A CA 1
ATOM 668 C C . ALA A 1 85 ? 12.656 5.689 -15.822 1.00 92.69 85 ALA A C 1
ATOM 670 O O . ALA A 1 85 ? 13.134 6.275 -16.787 1.00 92.69 85 ALA A O 1
ATOM 671 N N . ILE A 1 86 ? 13.374 4.816 -15.106 1.00 93.06 86 ILE A N 1
ATOM 672 C CA . ILE A 1 86 ? 14.747 4.426 -15.464 1.00 93.06 86 ILE A CA 1
ATOM 673 C C . ILE A 1 86 ? 14.753 3.611 -16.764 1.00 93.06 86 ILE A C 1
ATOM 675 O O . ILE A 1 86 ? 15.551 3.888 -17.658 1.00 93.06 86 ILE A O 1
ATOM 679 N N . CYS A 1 87 ? 13.847 2.641 -16.906 1.00 94.75 87 CYS A N 1
ATOM 680 C CA . CYS A 1 87 ? 13.731 1.843 -18.126 1.00 94.75 87 CYS A CA 1
ATOM 681 C C . CYS A 1 87 ? 13.457 2.712 -19.365 1.00 94.75 87 CYS A C 1
ATOM 683 O O . CYS A 1 87 ? 14.113 2.546 -20.399 1.00 94.75 87 CYS A O 1
ATOM 685 N N . ALA A 1 88 ? 12.550 3.683 -19.237 1.00 94.00 88 ALA A N 1
ATOM 686 C CA . ALA A 1 88 ? 12.124 4.567 -20.318 1.00 94.00 88 ALA A CA 1
ATOM 687 C C . ALA A 1 88 ? 13.236 5.500 -20.841 1.00 94.00 88 ALA A C 1
ATOM 689 O O . ALA A 1 88 ? 13.111 6.053 -21.929 1.00 94.00 88 ALA A O 1
ATOM 690 N N . GLN A 1 89 ? 14.354 5.650 -20.118 1.00 92.12 89 GLN A N 1
ATOM 691 C CA . GLN A 1 89 ? 15.515 6.416 -20.599 1.00 92.12 89 GLN A CA 1
ATOM 692 C C . GLN A 1 89 ? 16.267 5.716 -21.736 1.00 92.12 89 GLN A C 1
ATOM 694 O O . GLN A 1 89 ? 16.985 6.366 -22.492 1.00 92.12 89 GLN A O 1
ATOM 699 N N . THR A 1 90 ? 16.146 4.391 -21.836 1.00 92.88 90 THR A N 1
ATOM 700 C CA . THR A 1 90 ? 16.926 3.574 -22.783 1.00 92.88 90 THR A CA 1
ATOM 701 C C . THR A 1 90 ? 16.064 2.679 -23.666 1.00 92.88 90 THR A C 1
ATOM 703 O O . THR A 1 90 ? 16.560 2.152 -24.658 1.00 92.88 90 THR A O 1
ATOM 706 N N . ASN A 1 91 ? 14.778 2.528 -23.343 1.00 92.56 91 ASN A N 1
ATOM 707 C CA . ASN A 1 91 ? 13.842 1.659 -24.044 1.00 92.56 91 AS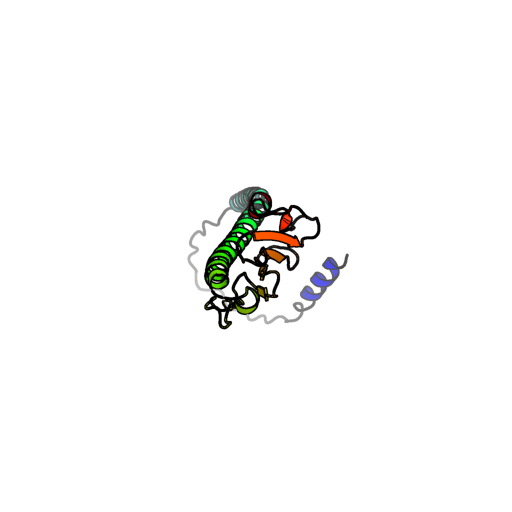N A CA 1
ATOM 708 C C . ASN A 1 91 ? 12.520 2.389 -24.314 1.00 92.56 91 ASN A C 1
ATOM 710 O O . ASN A 1 91 ? 12.148 3.281 -23.550 1.00 92.56 91 ASN A O 1
ATOM 714 N N . PRO A 1 92 ? 11.761 1.992 -25.352 1.00 91.94 92 PRO A N 1
ATOM 715 C CA . PRO A 1 92 ? 10.381 2.441 -25.489 1.00 91.94 92 PRO A CA 1
ATOM 716 C C . PRO A 1 92 ? 9.549 1.971 -24.287 1.00 91.94 92 PRO A C 1
ATOM 718 O O . PRO A 1 92 ? 9.719 0.847 -23.815 1.00 91.94 92 PRO A O 1
ATOM 721 N N . ILE A 1 93 ? 8.598 2.794 -23.836 1.00 92.69 93 ILE A N 1
ATOM 722 C CA . ILE A 1 93 ? 7.801 2.526 -22.625 1.00 92.69 93 ILE A CA 1
ATOM 723 C C . ILE A 1 93 ? 7.031 1.191 -22.683 1.00 92.69 93 ILE A C 1
ATOM 725 O O . ILE A 1 93 ? 6.910 0.507 -21.669 1.00 92.69 93 ILE A O 1
ATOM 729 N N . SER A 1 94 ? 6.628 0.745 -23.878 1.00 93.25 94 SER A N 1
ATOM 730 C CA . SER A 1 94 ? 6.032 -0.585 -24.114 1.00 93.25 94 SER A CA 1
ATOM 731 C C . SER A 1 94 ? 6.901 -1.776 -23.670 1.00 93.25 94 SER A C 1
ATOM 733 O O . SER A 1 94 ? 6.363 -2.831 -23.349 1.00 93.25 94 SER A O 1
ATOM 735 N N . ALA A 1 95 ? 8.230 -1.619 -23.616 1.00 92.88 95 ALA A N 1
ATOM 736 C CA . ALA A 1 95 ? 9.170 -2.647 -23.160 1.00 92.88 95 ALA A CA 1
ATOM 737 C C . ALA A 1 95 ? 9.462 -2.579 -21.646 1.00 92.88 95 ALA A C 1
ATOM 739 O O . ALA A 1 95 ? 10.181 -3.425 -21.111 1.00 92.88 95 ALA A O 1
ATOM 740 N N . CYS A 1 96 ? 8.912 -1.578 -20.952 1.00 94.00 96 CYS A N 1
ATOM 741 C CA . CYS A 1 96 ? 9.103 -1.338 -19.521 1.00 94.00 96 CYS A CA 1
ATOM 742 C C . CYS A 1 96 ? 8.028 -1.999 -18.650 1.00 94.00 96 CYS A C 1
ATOM 744 O O . CYS A 1 96 ? 7.772 -1.559 -17.529 1.00 94.00 96 CYS A O 1
ATOM 746 N N . ASN A 1 97 ? 7.389 -3.057 -19.147 1.00 93.62 97 ASN A N 1
ATOM 747 C CA . ASN A 1 97 ? 6.418 -3.814 -18.375 1.00 93.62 97 ASN A CA 1
ATOM 748 C C . ASN A 1 97 ? 7.104 -4.590 -17.224 1.00 93.62 97 ASN A C 1
ATOM 750 O O . ASN A 1 97 ? 8.184 -5.152 -17.423 1.00 93.62 97 ASN A O 1
ATOM 754 N N . PRO A 1 98 ? 6.491 -4.669 -16.027 1.00 93.19 98 PRO A N 1
ATOM 755 C CA . PRO A 1 98 ? 6.979 -5.474 -14.911 1.00 93.19 98 PRO A CA 1
ATOM 756 C C . PRO A 1 98 ? 7.265 -6.922 -15.317 1.00 93.19 98 PRO A C 1
ATOM 758 O O . PRO A 1 98 ? 6.390 -7.611 -15.842 1.00 93.19 98 PRO A O 1
ATOM 761 N N . GLY A 1 99 ? 8.490 -7.389 -15.069 1.00 90.62 99 GLY A N 1
ATOM 762 C CA . GLY A 1 99 ? 8.941 -8.734 -15.445 1.00 90.62 99 GLY A CA 1
ATOM 763 C C . GLY A 1 99 ? 9.269 -8.902 -16.933 1.00 90.62 99 GLY A C 1
ATOM 764 O O . GLY A 1 99 ? 9.531 -10.020 -17.372 1.00 90.62 99 GLY A O 1
ATOM 765 N N . GLY A 1 100 ? 9.243 -7.816 -17.707 1.00 87.50 100 GLY A N 1
ATOM 766 C CA . GLY A 1 100 ? 9.658 -7.779 -19.103 1.00 87.50 100 GLY A CA 1
ATOM 767 C C . GLY A 1 100 ? 11.165 -7.597 -19.288 1.00 87.50 100 GLY A C 1
ATOM 768 O O . GLY A 1 100 ? 11.970 -7.754 -18.370 1.00 87.50 100 GLY A O 1
ATOM 769 N N . THR A 1 101 ? 11.560 -7.236 -20.507 1.00 83.56 101 THR A N 1
ATOM 770 C CA . THR A 1 101 ? 12.971 -7.081 -20.898 1.00 83.56 101 THR A CA 1
ATOM 771 C C . THR A 1 101 ? 13.591 -5.759 -20.445 1.00 83.56 101 THR A C 1
ATOM 773 O O . THR A 1 101 ? 14.811 -5.635 -20.439 1.00 83.56 101 THR A O 1
ATOM 776 N N . GLY A 1 102 ? 12.777 -4.779 -20.042 1.00 85.62 102 GLY A N 1
ATOM 777 C CA . GLY A 1 102 ? 13.211 -3.445 -19.617 1.00 85.62 102 GLY A CA 1
ATOM 778 C C . GLY A 1 102 ? 13.793 -3.348 -18.200 1.00 85.62 102 GLY A C 1
ATOM 779 O O . GLY A 1 102 ? 13.971 -2.247 -17.691 1.00 85.62 102 GLY A O 1
ATOM 780 N N . GLY A 1 103 ? 14.050 -4.474 -17.525 1.00 88.81 103 GLY A N 1
ATOM 781 C CA . GLY A 1 103 ? 14.663 -4.486 -16.188 1.00 88.81 103 GLY A CA 1
ATOM 782 C C . GLY A 1 103 ? 13.752 -4.012 -15.048 1.00 88.81 103 GLY A C 1
ATOM 783 O O . GLY A 1 103 ? 14.216 -3.853 -13.920 1.00 88.81 103 GLY A O 1
ATOM 784 N N . VAL A 1 104 ? 12.457 -3.809 -15.311 1.00 93.38 104 VAL A N 1
ATOM 785 C CA . VAL A 1 104 ? 11.457 -3.520 -14.276 1.00 93.38 104 VAL A CA 1
ATOM 786 C C . VAL A 1 104 ? 11.130 -4.822 -13.530 1.00 93.38 104 VAL A C 1
ATOM 788 O O . VAL A 1 104 ? 10.789 -5.814 -14.184 1.00 93.38 104 VAL A O 1
ATOM 791 N N . PRO A 1 105 ? 11.208 -4.857 -12.184 1.00 92.75 105 PRO A N 1
ATOM 792 C CA . PRO A 1 105 ? 10.898 -6.057 -11.410 1.00 92.75 105 PRO A CA 1
ATOM 793 C C . PRO A 1 105 ? 9.512 -6.615 -11.739 1.00 92.75 105 PRO A C 1
ATOM 795 O O . PRO A 1 105 ? 8.580 -5.859 -12.010 1.00 92.75 105 PRO A O 1
ATOM 798 N N . ALA A 1 106 ? 9.367 -7.940 -11.709 1.00 92.88 106 ALA A N 1
ATOM 799 C CA . ALA A 1 106 ? 8.062 -8.577 -11.854 1.00 92.88 106 ALA A CA 1
ATOM 800 C C . ALA A 1 106 ? 7.137 -8.198 -10.690 1.00 92.88 106 ALA A C 1
ATOM 802 O O . ALA A 1 106 ? 7.599 -7.979 -9.568 1.00 92.88 106 ALA A O 1
ATOM 803 N N . LEU A 1 107 ? 5.829 -8.162 -10.957 1.00 92.31 107 LEU A N 1
ATOM 804 C CA . LEU A 1 107 ? 4.838 -7.921 -9.913 1.00 92.31 107 LEU A CA 1
ATOM 805 C C . LEU A 1 107 ? 4.925 -9.013 -8.843 1.00 92.31 107 LEU A C 1
ATOM 807 O O . LEU A 1 107 ? 4.935 -10.208 -9.147 1.00 92.31 107 LEU A O 1
ATOM 811 N N . ALA A 1 108 ? 4.988 -8.597 -7.581 1.00 87.56 108 ALA A N 1
ATOM 812 C CA . ALA A 1 108 ? 5.014 -9.524 -6.462 1.00 87.56 108 ALA A CA 1
ATOM 813 C C . ALA A 1 108 ? 3.670 -10.260 -6.343 1.00 87.56 108 ALA A C 1
ATOM 815 O O . ALA A 1 108 ? 2.601 -9.647 -6.384 1.00 87.56 108 ALA A O 1
ATOM 816 N N . SER A 1 109 ? 3.713 -11.577 -6.129 1.00 87.44 109 SER A N 1
ATOM 817 C CA . SER A 1 109 ? 2.507 -12.355 -5.831 1.00 87.44 109 SER A CA 1
ATOM 818 C C . SER A 1 109 ? 1.862 -11.844 -4.539 1.00 87.44 109 SER A C 1
ATOM 820 O O . SER A 1 109 ? 2.488 -11.865 -3.482 1.00 87.44 109 SER A O 1
ATOM 822 N N . GLY A 1 110 ? 0.608 -11.391 -4.621 1.00 84.81 110 GLY A N 1
ATOM 823 C CA . GLY A 1 110 ? -0.105 -10.782 -3.491 1.00 84.81 110 GLY A CA 1
ATOM 824 C C . GLY A 1 110 ? 0.279 -9.325 -3.197 1.00 84.81 110 GLY A C 1
ATOM 825 O O . GLY A 1 110 ? -0.149 -8.789 -2.173 1.00 84.81 110 GLY A O 1
ATOM 826 N N . GLY A 1 111 ? 1.063 -8.688 -4.076 1.00 89.50 111 GLY A N 1
ATOM 827 C CA . GLY A 1 111 ? 1.312 -7.247 -4.051 1.00 89.50 111 GLY A CA 1
ATOM 828 C C . GLY A 1 111 ? 0.039 -6.433 -4.290 1.00 89.50 111 GLY A C 1
ATOM 829 O O . GLY A 1 111 ? -0.997 -6.950 -4.716 1.00 89.50 111 GLY A O 1
ATOM 830 N N . LYS A 1 112 ? 0.098 -5.136 -3.991 1.00 91.38 112 LYS A N 1
ATOM 831 C CA . LYS A 1 112 ? -1.012 -4.204 -4.215 1.00 91.38 112 LYS A CA 1
ATOM 832 C C . LYS A 1 112 ? -1.138 -3.819 -5.680 1.00 91.38 112 LYS A C 1
ATOM 834 O O . LYS A 1 112 ? -2.241 -3.488 -6.113 1.00 91.38 112 LYS A O 1
ATOM 839 N N . VAL A 1 113 ? -0.049 -3.861 -6.445 1.00 92.81 113 VAL A N 1
ATOM 840 C CA . VAL A 1 113 ? -0.092 -3.679 -7.899 1.00 92.81 113 VAL A CA 1
ATOM 841 C C . VAL A 1 113 ? -0.569 -4.987 -8.531 1.00 92.81 113 VAL A C 1
ATOM 843 O O . VAL A 1 113 ? 0.159 -5.973 -8.574 1.00 92.81 113 VAL A O 1
ATOM 846 N N . ALA A 1 114 ? -1.819 -5.001 -8.990 1.00 89.25 114 ALA A N 1
ATOM 847 C CA . ALA A 1 114 ? -2.490 -6.203 -9.476 1.00 89.25 114 ALA A CA 1
ATOM 848 C C . ALA A 1 114 ? -2.199 -6.484 -10.955 1.00 89.25 114 ALA A C 1
ATOM 850 O O . ALA A 1 114 ? -2.166 -7.640 -11.369 1.00 89.25 114 ALA A O 1
ATOM 851 N N . ASN A 1 115 ? -2.024 -5.433 -11.758 1.00 89.25 115 ASN A N 1
ATOM 852 C CA . ASN A 1 115 ? -1.728 -5.555 -13.179 1.00 89.25 115 ASN A CA 1
ATOM 853 C C . ASN A 1 115 ? -1.066 -4.279 -13.715 1.00 89.25 115 ASN A C 1
ATOM 855 O O . ASN A 1 115 ? -1.100 -3.233 -13.063 1.00 89.25 115 ASN A O 1
ATOM 859 N N . GLY A 1 116 ? -0.538 -4.343 -14.934 1.00 90.75 116 GLY A N 1
ATOM 860 C CA . GLY A 1 116 ? -0.173 -3.156 -15.690 1.00 90.75 116 GLY A CA 1
ATOM 861 C C . GLY A 1 116 ? -0.312 -3.353 -17.195 1.00 90.75 116 GLY A C 1
ATOM 862 O O . GLY A 1 116 ? -0.129 -4.456 -17.706 1.00 90.75 116 GLY A O 1
ATOM 863 N N . THR A 1 117 ? -0.647 -2.279 -17.900 1.00 92.50 117 THR A N 1
ATOM 864 C CA . THR A 1 117 ? -0.687 -2.231 -19.363 1.00 92.50 117 THR A CA 1
ATOM 865 C C . THR A 1 117 ? 0.363 -1.240 -19.844 1.00 92.50 117 THR A C 1
ATOM 867 O O . THR A 1 117 ? 0.533 -0.166 -19.279 1.00 92.50 117 THR A O 1
ATOM 870 N N . PHE A 1 118 ? 1.128 -1.636 -20.854 1.00 94.06 118 PHE A N 1
ATOM 871 C CA . PHE A 1 118 ? 2.246 -0.859 -21.374 1.00 94.06 118 PHE A CA 1
ATOM 872 C C . PHE A 1 118 ? 2.105 -0.833 -22.887 1.00 94.06 118 PHE A C 1
ATOM 874 O O . PHE A 1 118 ? 2.140 -1.879 -23.533 1.00 94.06 118 PHE A O 1
ATOM 881 N N . ASP A 1 119 ? 1.898 0.355 -23.440 1.00 91.81 119 ASP A N 1
ATOM 882 C CA . ASP A 1 119 ? 1.800 0.573 -24.879 1.00 91.81 119 ASP A CA 1
ATOM 883 C C . ASP A 1 119 ? 2.860 1.589 -25.329 1.00 91.81 119 ASP A C 1
ATOM 885 O O . ASP A 1 119 ? 3.749 1.941 -24.563 1.00 91.81 119 ASP A O 1
ATOM 889 N N . ALA A 1 120 ? 2.862 2.001 -26.595 1.00 90.06 120 ALA A N 1
ATOM 890 C CA . ALA A 1 120 ? 3.871 2.940 -27.093 1.00 90.06 120 ALA A CA 1
ATOM 891 C C . ALA A 1 120 ? 3.726 4.365 -26.515 1.00 90.06 120 ALA A C 1
ATOM 893 O O . ALA A 1 120 ? 4.668 5.150 -26.578 1.00 90.06 120 ALA A O 1
ATOM 894 N N . ASN A 1 121 ? 2.557 4.701 -25.972 1.00 91.12 121 ASN A N 1
ATOM 895 C CA . ASN A 1 121 ? 2.160 6.041 -25.557 1.00 91.12 121 ASN A CA 1
ATOM 896 C C . ASN A 1 121 ? 2.089 6.212 -24.038 1.00 91.12 121 ASN A C 1
ATOM 898 O O . ASN A 1 121 ? 2.104 7.351 -23.577 1.00 91.12 121 ASN A O 1
ATOM 902 N N . GLN A 1 122 ? 1.969 5.131 -23.266 1.00 92.94 122 GLN A N 1
ATOM 903 C CA . GLN A 1 122 ? 1.821 5.205 -21.811 1.00 92.94 122 GLN A CA 1
ATOM 904 C C . GLN A 1 122 ? 2.144 3.877 -21.115 1.00 92.94 122 GLN A C 1
ATOM 906 O O . GLN A 1 122 ? 1.999 2.790 -21.681 1.00 92.94 122 GLN A O 1
ATOM 911 N N . ALA A 1 123 ? 2.519 3.986 -19.842 1.00 94.56 123 ALA A N 1
ATOM 912 C CA . ALA A 1 123 ? 2.475 2.899 -18.877 1.00 94.56 123 ALA A CA 1
ATOM 913 C C . ALA A 1 123 ? 1.296 3.108 -17.931 1.00 94.56 123 ALA A C 1
ATOM 915 O O . ALA A 1 123 ? 1.072 4.209 -17.431 1.00 94.56 123 ALA A O 1
ATOM 916 N N . GLN A 1 124 ? 0.577 2.038 -17.630 1.00 94.62 124 GLN A N 1
ATOM 917 C CA . GLN A 1 124 ? -0.511 2.042 -16.675 1.00 94.62 124 GLN A CA 1
ATOM 918 C C . GLN A 1 124 ? -0.312 0.930 -15.649 1.00 94.62 124 GLN A C 1
ATOM 920 O O . GLN A 1 124 ? 0.000 -0.206 -15.996 1.00 94.62 124 GLN A O 1
ATOM 925 N N . LEU A 1 125 ? -0.523 1.250 -14.377 1.00 94.62 125 LEU A N 1
ATOM 926 C CA . LEU A 1 125 ? -0.510 0.308 -13.264 1.00 94.62 125 LEU A CA 1
ATOM 927 C C . LEU A 1 125 ? -1.867 0.342 -12.568 1.00 94.62 125 LEU A C 1
ATOM 929 O O . LEU A 1 125 ? -2.348 1.404 -12.168 1.00 94.62 125 LEU A O 1
ATOM 933 N N . ILE A 1 126 ? -2.466 -0.834 -12.408 1.00 92.56 126 ILE A N 1
ATOM 934 C CA . ILE A 1 126 ? -3.746 -1.026 -11.734 1.00 92.56 126 ILE A CA 1
ATOM 935 C C . ILE A 1 126 ? -3.470 -1.606 -10.359 1.00 92.56 126 ILE A C 1
ATOM 937 O O . ILE A 1 126 ? -2.833 -2.650 -10.206 1.00 92.56 126 ILE A O 1
ATOM 941 N N . VAL A 1 127 ? -3.970 -0.919 -9.346 1.00 92.75 127 VAL A N 1
ATOM 942 C CA . VAL A 1 127 ? -3.632 -1.172 -7.955 1.00 92.75 127 VAL A CA 1
ATOM 943 C C . VAL A 1 127 ? -4.890 -1.472 -7.178 1.00 92.75 127 VAL A C 1
ATOM 945 O O . VAL A 1 127 ? -5.844 -0.703 -7.214 1.00 92.75 127 VAL A O 1
ATOM 948 N N . THR A 1 128 ? -4.868 -2.574 -6.441 1.00 89.94 128 THR A N 1
ATOM 949 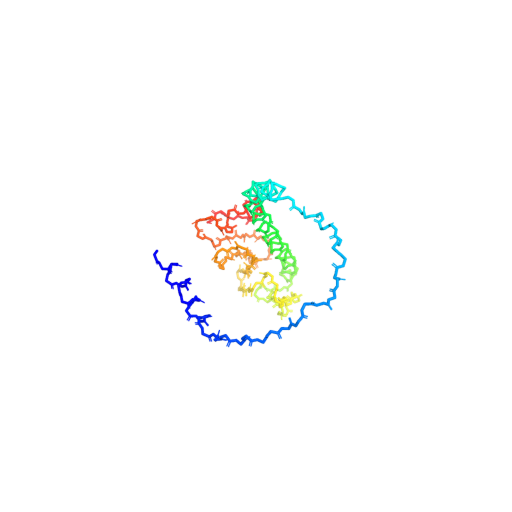C CA . THR A 1 128 ? -5.957 -3.003 -5.569 1.00 89.94 128 THR A CA 1
ATOM 950 C C . THR A 1 128 ? -5.443 -2.982 -4.128 1.00 89.94 128 THR A C 1
ATOM 952 O O . THR A 1 128 ? -4.811 -3.943 -3.690 1.00 89.94 128 THR A O 1
ATOM 955 N N . PRO A 1 129 ? -5.674 -1.898 -3.360 1.00 86.19 129 PRO A N 1
ATOM 956 C CA . PRO A 1 129 ? -5.119 -1.757 -2.012 1.00 86.19 129 PRO A CA 1
ATOM 957 C C . PRO A 1 129 ? -5.550 -2.878 -1.053 1.00 86.19 129 PRO A C 1
ATOM 959 O O . PRO A 1 129 ? -4.808 -3.214 -0.131 1.00 86.19 129 PRO A O 1
ATOM 962 N N . GLY A 1 130 ? -6.705 -3.513 -1.283 1.00 82.75 130 GLY A N 1
ATOM 963 C CA . GLY A 1 130 ? -7.276 -4.508 -0.370 1.00 82.75 130 GLY A CA 1
ATOM 964 C C . GLY A 1 130 ? -7.665 -3.899 0.985 1.00 82.75 130 GLY A C 1
ATOM 965 O O . GLY A 1 130 ? -7.335 -2.758 1.284 1.00 82.75 130 GLY A O 1
ATOM 966 N N . GLY A 1 131 ? -8.398 -4.634 1.820 1.00 80.19 131 GLY A N 1
ATOM 967 C CA . GLY A 1 131 ? -8.888 -4.130 3.113 1.00 80.19 131 GLY A CA 1
ATOM 968 C C . GLY A 1 131 ? -10.409 -3.948 3.152 1.00 80.19 131 GLY A C 1
ATOM 969 O O . GLY A 1 131 ? -11.096 -4.501 2.294 1.00 80.19 131 GLY A O 1
ATOM 970 N N . PRO A 1 132 ? -10.954 -3.209 4.141 1.00 79.12 132 PRO A N 1
ATOM 971 C CA . PRO A 1 132 ? -12.394 -3.125 4.421 1.00 79.12 132 PRO A CA 1
ATOM 972 C C . PRO A 1 132 ? -13.125 -2.183 3.448 1.00 79.12 132 PRO A C 1
ATOM 974 O O . PRO A 1 132 ? -13.955 -1.361 3.826 1.00 79.12 132 PRO A O 1
ATOM 977 N N . PHE A 1 133 ? -12.783 -2.284 2.171 1.00 79.12 133 PHE A N 1
ATOM 978 C CA . PHE A 1 133 ? -13.481 -1.650 1.074 1.00 79.12 133 PHE A CA 1
ATOM 979 C C . PHE A 1 133 ? -14.611 -2.601 0.660 1.00 79.12 133 PHE A C 1
ATOM 981 O O . PHE A 1 133 ? -14.361 -3.761 0.353 1.00 79.12 133 PHE A O 1
ATOM 988 N N . GLY A 1 134 ? -15.867 -2.145 0.690 1.00 66.56 134 GLY A N 1
ATOM 989 C CA . GLY A 1 134 ? -17.042 -3.009 0.467 1.00 66.56 134 GLY A CA 1
ATOM 990 C C . GLY A 1 134 ? -17.143 -3.643 -0.931 1.00 66.56 134 GLY A C 1
ATOM 991 O O . GLY A 1 134 ? -17.990 -4.505 -1.138 1.00 66.56 134 GLY A O 1
ATOM 992 N N . LEU A 1 135 ? -16.291 -3.222 -1.873 1.00 71.75 135 LEU A N 1
ATOM 993 C CA . LEU A 1 135 ? -16.118 -3.747 -3.230 1.00 71.75 135 LEU A CA 1
ATOM 994 C C . LEU A 1 135 ? -14.624 -3.694 -3.601 1.00 71.75 135 LEU A C 1
ATOM 996 O O . LEU A 1 135 ? -13.879 -2.890 -3.028 1.00 71.75 135 LEU A O 1
ATOM 1000 N N . THR A 1 136 ? -14.197 -4.495 -4.586 1.00 75.50 136 THR A N 1
ATOM 1001 C CA . THR A 1 136 ? -12.864 -4.370 -5.199 1.00 75.50 136 THR A CA 1
ATOM 1002 C C . THR A 1 136 ? -12.756 -3.002 -5.863 1.00 75.50 136 THR A C 1
ATOM 1004 O O . THR A 1 136 ? -13.360 -2.758 -6.902 1.00 75.50 136 THR A O 1
ATOM 1007 N N . GLN A 1 137 ? -12.008 -2.101 -5.238 1.00 86.06 137 GLN A N 1
ATOM 1008 C CA . GLN A 1 137 ? -11.751 -0.762 -5.754 1.00 86.06 137 GLN A CA 1
ATOM 1009 C C . GLN A 1 137 ? -10.318 -0.670 -6.239 1.00 86.06 137 GLN A C 1
ATOM 1011 O O . GLN A 1 137 ? -9.417 -1.236 -5.614 1.00 86.06 137 GLN A O 1
ATOM 1016 N N . THR A 1 138 ? -10.120 0.057 -7.335 1.00 88.31 138 THR A N 1
ATOM 1017 C CA . THR A 1 138 ? -8.814 0.178 -7.974 1.00 88.31 138 THR A CA 1
ATOM 1018 C C . THR A 1 138 ? -8.348 1.622 -8.083 1.00 88.31 138 THR A C 1
ATOM 1020 O O . THR A 1 138 ? -9.148 2.537 -8.283 1.00 88.31 138 THR A O 1
ATOM 1023 N N . LEU A 1 139 ? -7.038 1.816 -7.950 1.00 91.56 139 LEU A N 1
ATOM 1024 C CA . LEU A 1 139 ? -6.336 3.028 -8.361 1.00 91.56 139 LEU A CA 1
ATOM 1025 C C . LEU A 1 139 ? -5.616 2.722 -9.667 1.00 91.56 139 LEU A C 1
ATOM 1027 O O . LEU A 1 139 ? -4.901 1.725 -9.762 1.00 91.56 139 LEU A O 1
ATOM 1031 N N . THR A 1 140 ? -5.797 3.581 -10.656 1.00 92.88 140 THR A N 1
ATOM 1032 C CA . THR A 1 140 ? -5.192 3.425 -11.973 1.00 92.88 140 THR A CA 1
ATOM 1033 C C . THR A 1 140 ? -4.185 4.539 -12.172 1.00 92.88 140 THR A C 1
ATOM 1035 O O . THR A 1 140 ? -4.572 5.683 -12.391 1.00 92.88 140 THR A O 1
ATOM 1038 N N . PHE A 1 141 ? -2.901 4.211 -12.072 1.00 94.12 141 PHE A N 1
ATOM 1039 C CA . PHE A 1 141 ? -1.791 5.129 -12.305 1.00 94.12 141 PHE A CA 1
ATOM 1040 C C . PHE A 1 141 ? -1.403 5.057 -13.768 1.00 94.12 141 PHE A C 1
ATOM 1042 O O . PHE A 1 141 ? -1.191 3.966 -14.270 1.00 94.12 141 PHE A O 1
ATOM 1049 N N . THR A 1 142 ? -1.303 6.194 -14.437 1.00 94.31 142 THR A N 1
ATOM 1050 C CA . THR A 1 142 ? -0.971 6.308 -15.855 1.00 94.31 142 THR A CA 1
ATOM 1051 C C . THR A 1 142 ? 0.182 7.290 -16.014 1.00 94.31 142 THR A C 1
ATOM 1053 O O . THR A 1 142 ? 0.182 8.339 -15.364 1.00 94.31 142 THR A O 1
ATOM 1056 N N . SER A 1 143 ? 1.161 6.944 -16.842 1.00 94.69 143 SER A N 1
ATOM 1057 C CA . SER A 1 143 ? 2.278 7.808 -17.210 1.00 94.69 143 SER A CA 1
ATOM 1058 C C . SER A 1 143 ? 2.074 8.453 -18.580 1.00 94.69 143 SER A C 1
ATOM 1060 O O . SER A 1 143 ? 1.251 8.005 -19.375 1.00 94.69 143 SER A O 1
ATOM 1062 N N . ASP A 1 144 ? 2.890 9.451 -18.904 1.00 91.19 144 ASP A N 1
ATOM 1063 C CA . ASP A 1 144 ? 3.137 9.834 -20.294 1.00 91.19 144 ASP A CA 1
ATOM 1064 C C . ASP A 1 144 ? 3.987 8.783 -21.043 1.00 91.19 144 ASP A C 1
ATOM 1066 O O . ASP A 1 144 ? 4.490 7.814 -20.462 1.00 91.19 144 ASP A O 1
ATOM 1070 N N . SER A 1 145 ? 4.174 9.000 -22.347 1.00 87.44 145 SER A N 1
ATOM 1071 C CA . SER A 1 145 ? 4.976 8.132 -23.232 1.00 87.44 145 SER A CA 1
ATOM 1072 C C . SER A 1 145 ? 6.456 8.040 -22.856 1.00 87.44 145 SER A C 1
ATOM 1074 O O . SER A 1 145 ? 7.158 7.150 -23.330 1.00 87.44 145 SER A O 1
ATOM 1076 N N . MET A 1 146 ? 6.924 8.935 -21.982 1.00 85.75 146 MET A N 1
ATOM 1077 C CA . MET A 1 146 ? 8.297 8.979 -21.486 1.00 85.75 146 MET A CA 1
ATOM 1078 C C . MET A 1 146 ? 8.437 8.361 -20.085 1.00 85.75 146 MET A C 1
ATOM 1080 O O . MET A 1 146 ? 9.535 8.340 -19.537 1.00 85.75 146 MET A O 1
ATOM 1084 N N . GLY A 1 147 ? 7.347 7.866 -19.484 1.00 84.44 147 GLY A N 1
ATOM 1085 C CA . GLY A 1 147 ? 7.350 7.273 -18.143 1.00 84.44 147 GLY A CA 1
ATOM 1086 C C . GLY A 1 147 ? 7.592 8.270 -17.000 1.00 84.44 147 GLY A C 1
ATOM 1087 O O . GLY A 1 147 ? 7.837 7.845 -15.869 1.00 84.44 147 GLY A O 1
ATOM 1088 N N . GLY A 1 148 ? 7.550 9.577 -17.278 1.00 85.56 148 GLY A N 1
ATOM 1089 C CA . GLY A 1 148 ? 7.975 10.641 -16.367 1.00 85.56 148 GLY A CA 1
ATOM 1090 C C . GLY A 1 148 ? 6.823 11.299 -15.613 1.00 85.56 148 GLY A C 1
ATOM 1091 O O . GLY A 1 148 ? 6.853 11.381 -14.384 1.00 85.56 148 GLY A O 1
ATOM 1092 N N . ASN A 1 149 ? 5.791 11.754 -16.326 1.00 91.12 149 ASN A N 1
ATOM 1093 C CA . ASN A 1 149 ? 4.639 12.400 -15.696 1.00 91.12 149 ASN A CA 1
ATOM 1094 C C . ASN A 1 149 ? 3.580 11.371 -15.336 1.00 91.12 149 ASN A C 1
ATOM 1096 O O . ASN A 1 149 ? 2.995 10.759 -16.224 1.00 91.12 149 ASN A O 1
ATOM 1100 N N . TRP A 1 150 ? 3.311 11.217 -14.041 1.00 93.50 150 TRP A N 1
ATOM 1101 C CA . TRP A 1 150 ? 2.324 10.272 -13.536 1.00 93.50 150 TRP A CA 1
ATOM 1102 C C . TRP A 1 150 ? 1.070 10.973 -13.043 1.00 93.50 150 TRP A C 1
ATOM 1104 O O . TRP A 1 150 ? 1.121 12.007 -12.383 1.00 93.50 150 TRP A O 1
ATOM 1114 N N . ARG A 1 151 ? -0.065 10.343 -13.306 1.00 93.00 151 ARG A N 1
ATOM 1115 C CA . ARG A 1 151 ? -1.371 10.741 -12.801 1.00 93.00 151 ARG A CA 1
ATOM 1116 C C . ARG A 1 151 ? -2.151 9.503 -12.425 1.00 93.00 151 ARG A C 1
ATOM 1118 O O . ARG A 1 151 ? -1.945 8.457 -13.031 1.00 93.00 151 ARG A O 1
ATOM 1125 N N . PHE A 1 152 ? -3.046 9.582 -11.453 1.00 91.19 152 PHE A N 1
ATOM 1126 C CA . PHE A 1 152 ? -3.915 8.457 -11.161 1.00 91.19 152 PHE A CA 1
ATOM 1127 C C . PHE A 1 152 ? -5.359 8.857 -10.913 1.00 91.19 152 PHE A C 1
ATOM 1129 O O . PHE A 1 152 ? -5.668 9.930 -10.393 1.00 91.19 152 PHE A O 1
ATOM 1136 N N . ILE A 1 153 ? -6.233 7.933 -11.294 1.00 89.19 153 ILE A N 1
ATOM 1137 C CA . ILE A 1 153 ? -7.677 8.010 -11.116 1.00 89.19 153 ILE A CA 1
ATOM 1138 C C . ILE A 1 153 ? -8.078 6.877 -10.177 1.00 89.19 153 ILE A C 1
ATOM 1140 O O . ILE A 1 153 ? -7.511 5.782 -10.224 1.00 89.19 153 ILE A O 1
ATOM 1144 N N . CYS A 1 154 ? -9.045 7.131 -9.309 1.00 87.62 154 CYS A N 1
ATOM 1145 C CA . CYS A 1 154 ? -9.661 6.095 -8.499 1.00 87.62 154 CYS A CA 1
ATOM 1146 C C . CYS A 1 154 ? -10.970 5.656 -9.166 1.00 87.62 154 CYS A C 1
ATOM 1148 O O . CYS A 1 154 ? -11.717 6.469 -9.692 1.00 87.62 154 CYS A O 1
ATOM 1150 N N . SER A 1 155 ? -11.268 4.362 -9.151 1.00 78.88 155 SER A N 1
ATOM 1151 C CA . SER A 1 155 ? -12.569 3.854 -9.584 1.00 78.88 155 SER A CA 1
ATOM 1152 C C . SER A 1 155 ? -13.329 3.374 -8.349 1.00 78.88 155 SER A C 1
ATOM 1154 O O . SER A 1 155 ? -13.179 2.226 -7.914 1.00 78.88 155 SER A O 1
ATOM 1156 N N . GLY A 1 156 ? -14.102 4.273 -7.745 1.00 68.00 156 GLY A N 1
ATOM 1157 C CA . GLY A 1 156 ? -14.956 3.980 -6.599 1.00 68.00 156 GLY A CA 1
ATOM 1158 C C . GLY A 1 156 ? -16.357 4.542 -6.808 1.00 68.00 156 GLY A C 1
ATOM 1159 O O . GLY A 1 156 ? -16.524 5.639 -7.331 1.00 68.00 156 GLY A O 1
ATOM 1160 N N . GLN A 1 157 ? -17.384 3.779 -6.433 1.00 62.53 157 GLN A N 1
ATOM 1161 C CA . GLN A 1 157 ? -18.753 4.298 -6.396 1.00 62.53 157 GLN A CA 1
ATOM 1162 C C . GLN A 1 157 ? -18.936 5.142 -5.120 1.00 62.53 157 GLN A C 1
ATOM 1164 O O . GLN A 1 157 ? -18.417 4.750 -4.068 1.00 62.53 157 GLN A O 1
ATOM 1169 N N . PRO A 1 158 ? -19.672 6.269 -5.170 1.00 62.03 158 PRO A N 1
ATOM 1170 C CA . PRO A 1 158 ? -19.912 7.098 -3.992 1.00 62.03 158 PRO A CA 1
ATOM 1171 C C . PRO A 1 158 ? -20.621 6.298 -2.886 1.00 62.03 158 PRO A C 1
ATOM 1173 O O . PRO A 1 158 ? -21.644 5.656 -3.125 1.00 62.03 158 PRO A O 1
ATOM 1176 N N . GLY A 1 159 ? -20.071 6.317 -1.666 1.00 66.69 159 GLY A N 1
ATOM 1177 C CA . GLY A 1 159 ? -20.611 5.580 -0.518 1.00 66.69 159 GLY A CA 1
ATOM 1178 C C . GLY A 1 159 ? -19.616 5.409 0.637 1.00 66.69 159 GLY A C 1
ATOM 1179 O O . GLY A 1 159 ? -18.428 5.691 0.503 1.00 66.69 159 GLY A O 1
ATOM 1180 N N . ALA A 1 160 ? -20.093 4.899 1.780 1.00 61.81 160 ALA A N 1
ATOM 1181 C CA . ALA A 1 160 ? -19.367 4.854 3.063 1.00 61.81 160 ALA A CA 1
ATOM 1182 C C . ALA A 1 160 ? -18.041 4.057 3.075 1.00 61.81 160 ALA A C 1
ATOM 1184 O O . ALA A 1 160 ? -17.321 4.089 4.066 1.00 61.81 160 ALA A O 1
ATOM 1185 N N . ASN A 1 161 ? -17.676 3.384 1.984 1.00 76.00 161 ASN A N 1
ATOM 1186 C CA . ASN A 1 161 ? -16.439 2.613 1.863 1.00 76.00 161 ASN A CA 1
ATOM 1187 C C . ASN A 1 161 ? -15.673 2.933 0.573 1.00 76.00 161 ASN A C 1
ATOM 1189 O O . ASN A 1 161 ? -14.918 2.093 0.096 1.00 76.00 161 ASN A O 1
ATOM 1193 N N . ASN A 1 162 ? -15.867 4.118 -0.005 1.00 85.25 162 ASN A N 1
ATOM 1194 C CA . ASN A 1 162 ? -15.234 4.535 -1.253 1.00 85.25 162 ASN A CA 1
ATOM 1195 C C . ASN A 1 162 ? -13.727 4.813 -1.073 1.00 85.25 162 ASN A C 1
ATOM 1197 O O . ASN A 1 162 ? -13.309 5.552 -0.182 1.00 85.25 162 ASN A O 1
ATOM 1201 N N . LEU A 1 163 ? -12.888 4.219 -1.914 1.00 86.81 163 LEU A N 1
ATOM 1202 C CA . LEU A 1 163 ? -11.441 4.402 -1.931 1.00 86.81 163 LEU A CA 1
ATOM 1203 C C . LEU A 1 163 ? -11.067 5.837 -2.319 1.00 86.81 163 LEU A C 1
ATOM 1205 O O . LEU A 1 163 ? -10.131 6.388 -1.746 1.00 86.81 163 LEU A O 1
ATOM 1209 N N . CYS A 1 164 ? -11.843 6.462 -3.207 1.00 87.19 164 CYS A N 1
ATOM 1210 C CA . CYS A 1 164 ? -11.669 7.861 -3.592 1.00 87.19 164 CYS A CA 1
ATOM 1211 C C . CYS A 1 164 ? -11.853 8.827 -2.416 1.00 87.19 164 CYS A C 1
ATOM 1213 O O . CYS A 1 164 ? -11.329 9.933 -2.445 1.00 87.19 164 CYS A O 1
ATOM 1215 N N . ASP A 1 165 ? -12.580 8.424 -1.368 1.00 86.88 165 ASP A N 1
ATOM 1216 C CA . ASP A 1 165 ? -12.836 9.266 -0.198 1.00 86.88 165 ASP A CA 1
ATOM 1217 C C . ASP A 1 165 ? -11.737 9.211 0.869 1.00 86.88 165 ASP A C 1
ATOM 1219 O O . ASP A 1 165 ? -11.762 9.997 1.819 1.00 86.88 165 ASP A O 1
ATOM 1223 N N . VAL A 1 166 ? -10.757 8.320 0.713 1.00 89.19 166 VAL A N 1
ATOM 1224 C CA . VAL A 1 166 ? -9.628 8.195 1.638 1.00 89.19 166 VAL A CA 1
ATOM 1225 C C . VAL A 1 166 ? -8.711 9.414 1.506 1.00 89.19 166 VAL A C 1
ATOM 1227 O O . VAL A 1 166 ? -8.292 9.774 0.407 1.00 89.19 166 VAL A O 1
ATOM 1230 N N . GLN A 1 167 ? -8.346 10.031 2.633 1.00 90.06 167 GLN A N 1
ATOM 1231 C CA . GLN A 1 167 ? -7.535 11.258 2.655 1.00 90.06 167 GLN A CA 1
ATOM 1232 C C . GLN A 1 167 ? -6.175 11.082 1.968 1.00 90.06 167 GLN A C 1
ATOM 1234 O O . GLN A 1 167 ? -5.742 11.953 1.221 1.00 90.06 167 GLN A O 1
ATOM 1239 N N . ALA A 1 168 ? -5.535 9.923 2.151 1.00 89.25 168 ALA A N 1
ATOM 1240 C CA . ALA A 1 168 ? -4.290 9.568 1.469 1.00 89.25 168 ALA A CA 1
ATOM 1241 C C . ALA A 1 168 ? -4.392 9.616 -0.067 1.00 89.25 168 ALA A C 1
ATOM 1243 O O . ALA A 1 168 ? -3.420 9.945 -0.743 1.00 89.25 168 ALA A O 1
ATOM 1244 N N . VAL A 1 169 ? -5.564 9.280 -0.612 1.00 91.19 169 VAL A N 1
ATOM 1245 C CA . VAL A 1 169 ? -5.841 9.302 -2.052 1.00 91.19 169 VAL A CA 1
ATOM 1246 C C . VAL A 1 169 ? -6.118 10.738 -2.495 1.00 91.19 169 VAL A C 1
ATOM 1248 O O . VAL A 1 169 ? -5.451 11.227 -3.400 1.00 91.19 169 VAL A O 1
ATOM 1251 N N . LYS A 1 170 ? -7.024 11.440 -1.800 1.00 89.06 170 LYS A N 1
ATOM 1252 C CA . LYS A 1 170 ? -7.426 12.823 -2.123 1.00 89.06 170 LYS A CA 1
ATOM 1253 C C . LYS A 1 170 ? -6.282 13.831 -2.067 1.00 89.06 170 LYS A C 1
ATOM 1255 O O . LYS A 1 170 ? -6.226 14.731 -2.894 1.00 89.06 170 LYS A O 1
ATOM 1260 N N . ASN A 1 171 ? -5.385 13.682 -1.096 1.00 90.81 171 ASN A N 1
ATOM 1261 C CA . ASN A 1 171 ? -4.294 14.630 -0.865 1.00 90.81 171 ASN A CA 1
ATOM 1262 C C . ASN A 1 171 ? -3.041 14.311 -1.692 1.00 90.81 171 ASN A C 1
ATOM 1264 O O . ASN A 1 171 ? -2.026 14.996 -1.562 1.00 90.81 171 ASN A O 1
ATOM 1268 N N . ASN A 1 172 ? -3.067 13.256 -2.507 1.00 91.12 172 ASN A N 1
ATOM 1269 C CA . ASN A 1 172 ? -1.928 12.919 -3.341 1.00 91.12 172 ASN A CA 1
ATOM 1270 C C . ASN A 1 172 ? -1.854 13.892 -4.534 1.00 91.12 172 ASN A C 1
ATOM 1272 O O . ASN A 1 172 ? -2.838 14.024 -5.258 1.00 91.12 172 ASN A O 1
ATOM 1276 N N . PRO A 1 173 ? -0.699 14.529 -4.795 1.00 90.25 173 PRO A N 1
ATOM 1277 C CA . PRO A 1 173 ? -0.556 15.490 -5.892 1.00 90.25 173 PRO A CA 1
ATOM 1278 C C . PRO A 1 173 ? -0.760 14.883 -7.286 1.00 90.25 173 PRO A C 1
ATOM 1280 O O . PRO A 1 173 ? -0.989 15.616 -8.239 1.00 90.25 173 PRO A O 1
ATOM 1283 N N . LEU A 1 174 ? -0.662 13.558 -7.419 1.00 90.75 174 LEU A N 1
ATOM 1284 C CA . LEU A 1 174 ? -0.886 12.858 -8.684 1.00 90.75 174 LEU A CA 1
ATOM 1285 C C . LEU A 1 174 ? -2.373 12.528 -8.920 1.00 90.75 174 LEU A C 1
ATOM 1287 O O . LEU A 1 174 ? -2.696 11.917 -9.937 1.00 90.75 174 LEU A O 1
ATOM 1291 N N . TYR A 1 175 ? -3.267 12.860 -7.983 1.00 90.25 175 TYR A N 1
ATOM 1292 C CA . TYR A 1 175 ? -4.693 12.553 -8.081 1.00 90.25 175 TYR A CA 1
ATOM 1293 C C . TYR A 1 175 ? -5.406 13.496 -9.063 1.00 90.25 175 TYR A C 1
ATOM 1295 O O . TYR A 1 175 ? -5.348 14.711 -8.901 1.00 90.25 175 TYR A O 1
ATOM 1303 N N . ASP A 1 176 ? -6.106 12.940 -10.058 1.00 85.19 176 ASP A N 1
ATOM 1304 C CA . ASP A 1 176 ? -6.802 13.715 -11.109 1.00 85.19 176 ASP A CA 1
ATOM 1305 C C . ASP A 1 176 ? -8.245 14.112 -10.755 1.00 85.19 176 ASP A C 1
ATOM 1307 O O . ASP A 1 176 ? -8.899 14.819 -11.513 1.00 85.19 176 ASP A O 1
ATOM 1311 N N . GLY A 1 177 ? -8.782 13.644 -9.624 1.00 72.31 177 GLY A N 1
ATOM 1312 C CA . GLY A 1 177 ? -10.114 14.049 -9.157 1.00 72.31 177 GLY A CA 1
ATOM 1313 C C 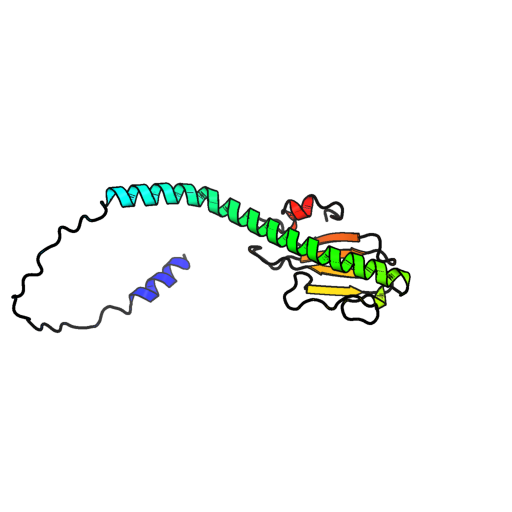. GLY A 1 177 ? -11.315 13.590 -9.996 1.00 72.31 177 GLY A C 1
ATOM 1314 O O . GLY A 1 177 ? -12.404 14.109 -9.758 1.00 72.31 177 GLY A O 1
ATOM 1315 N N . ALA A 1 178 ? -11.132 12.664 -10.944 1.00 57.06 178 ALA A N 1
ATOM 1316 C CA . ALA A 1 178 ? -12.211 12.119 -11.776 1.00 57.06 178 ALA A CA 1
ATOM 1317 C C . ALA A 1 178 ? -13.234 11.285 -10.985 1.00 57.06 178 ALA A C 1
ATOM 1319 O O . ALA A 1 178 ? -12.822 10.583 -10.031 1.00 57.06 178 ALA A O 1
#

Organism: NCBI:txid1711999